Protein AF-A0A956HB60-F1 (afdb_monomer)

Foldseek 3Di:
DDDDDDDDDDDDDDDDDDDDDDDDDDDDDDDDDDDDDDDDDPPPQQDQPADAQDKDWDQDPVRFIAIWGQHNSNNDTDPGPPGDDQDEPPPQPLCLVRAYAADRCCPSHNPDDDVVVPVPDPPPDDPPDPPDDDVVLDDDDDDDDDDPDPVVVVVVLVVVLVCLVVVPQVNLLLLLLLDPDDDPQDDPCSVVSVVVCVVVVVVSVVVQVSSVVSPCPHSVVNCVVHPHDRDPPPPDPPPPPPPPDDPPPDDDDFDWDFDFKDFDADPDFDVAFKKKWKWKWKDAPVGIFIDIADIAPRDTHGDMDGDDPLRGTGAQNPDGGHDRPDDMDMDMDMDIDSDDPSVVVVVVVVVVVVVVD

Structure (mmCIF, N/CA/C/O backbone):
data_AF-A0A956HB60-F1
#
_entry.id   AF-A0A956HB60-F1
#
loop_
_atom_site.group_PDB
_atom_site.id
_atom_site.type_symbol
_atom_site.label_atom_id
_atom_site.label_alt_id
_atom_site.label_comp_id
_atom_site.label_asym_id
_atom_site.label_entity_id
_atom_site.label_seq_id
_atom_site.pdbx_PDB_ins_code
_atom_site.Cartn_x
_atom_site.Cartn_y
_atom_site.Cartn_z
_atom_site.occupancy
_atom_site.B_iso_or_equiv
_atom_site.auth_seq_id
_atom_site.auth_comp_id
_atom_site.auth_asym_id
_atom_site.auth_atom_id
_atom_site.pdbx_PDB_model_num
ATOM 1 N N . MET A 1 1 ? -26.684 43.170 6.728 1.00 32.66 1 MET A N 1
ATOM 2 C CA . MET A 1 1 ? -26.499 43.897 5.449 1.00 32.66 1 MET A CA 1
ATOM 3 C C . MET A 1 1 ? -25.181 43.399 4.874 1.00 32.66 1 MET A C 1
ATOM 5 O O . MET A 1 1 ? -24.188 43.514 5.568 1.00 32.66 1 MET A O 1
ATOM 9 N N . ARG A 1 2 ? -25.187 42.530 3.854 1.00 30.28 2 ARG A N 1
ATOM 10 C CA . ARG A 1 2 ? -25.114 42.894 2.421 1.00 30.28 2 ARG A CA 1
ATOM 11 C C . ARG A 1 2 ? -24.006 43.913 2.122 1.00 30.28 2 ARG A C 1
ATOM 13 O O . ARG A 1 2 ? -24.234 45.083 2.392 1.00 30.28 2 ARG A O 1
ATOM 20 N N . THR A 1 3 ? -22.934 43.452 1.472 1.00 29.73 3 THR A N 1
ATOM 21 C CA . THR A 1 3 ? -22.602 43.810 0.077 1.00 29.73 3 THR A CA 1
ATOM 22 C C . THR A 1 3 ? -21.919 42.603 -0.577 1.00 29.73 3 THR A C 1
ATOM 24 O O . THR A 1 3 ? -21.087 41.958 0.049 1.00 29.73 3 THR A O 1
ATOM 27 N N . ILE A 1 4 ? -22.301 42.278 -1.813 1.00 27.66 4 ILE A N 1
ATOM 28 C CA . ILE A 1 4 ? -21.633 41.305 -2.693 1.00 27.66 4 ILE A CA 1
ATOM 29 C C . ILE A 1 4 ? -21.317 42.072 -3.973 1.00 27.66 4 ILE A C 1
ATOM 31 O O . ILE A 1 4 ? -22.222 42.710 -4.514 1.00 27.66 4 ILE A O 1
ATOM 35 N N . HIS A 1 5 ? -20.088 41.981 -4.476 1.00 28.77 5 HIS A N 1
ATOM 36 C CA . HIS A 1 5 ? -19.766 42.410 -5.835 1.00 28.77 5 HIS A CA 1
ATOM 37 C C . HIS A 1 5 ? -19.481 41.189 -6.705 1.00 28.77 5 HIS A C 1
ATOM 39 O O . HIS A 1 5 ? -18.542 40.441 -6.458 1.00 28.77 5 HIS A O 1
ATOM 45 N N . ARG A 1 6 ? -20.317 41.003 -7.731 1.00 31.41 6 ARG A N 1
ATOM 46 C CA . ARG A 1 6 ? -19.964 40.220 -8.918 1.00 31.41 6 ARG A CA 1
ATOM 47 C C . ARG A 1 6 ? -19.110 41.094 -9.831 1.00 31.41 6 ARG A C 1
ATOM 49 O O . ARG A 1 6 ? -19.394 42.286 -9.948 1.00 31.41 6 ARG A O 1
ATOM 56 N N . PHE A 1 7 ? -18.198 40.475 -10.566 1.00 27.56 7 PHE A N 1
ATOM 57 C CA . PHE A 1 7 ? -17.818 40.948 -11.892 1.00 27.56 7 PHE A CA 1
ATOM 58 C C . PHE A 1 7 ? -18.082 39.835 -12.906 1.00 27.56 7 PHE A C 1
ATOM 60 O O . PHE A 1 7 ? -17.977 38.653 -12.588 1.00 27.56 7 PHE A O 1
ATOM 67 N N . SER A 1 8 ? -18.494 40.226 -14.106 1.00 29.64 8 SER A N 1
ATOM 68 C CA . SER A 1 8 ? -18.733 39.334 -15.238 1.00 29.64 8 SER A CA 1
ATOM 69 C C . SER A 1 8 ? -17.983 39.904 -16.433 1.00 29.64 8 SER A C 1
ATOM 71 O O . SER A 1 8 ? -18.110 41.098 -16.703 1.00 29.64 8 SER A O 1
ATOM 73 N N . GLY A 1 9 ? -17.222 39.066 -17.133 1.00 26.92 9 GLY A N 1
ATOM 74 C CA . GLY A 1 9 ? -16.552 39.414 -18.383 1.00 26.92 9 GLY A CA 1
ATOM 75 C C . GLY A 1 9 ? -17.046 38.506 -19.504 1.00 26.92 9 GLY A C 1
ATOM 76 O O . GLY A 1 9 ? -16.820 37.305 -19.454 1.00 26.92 9 GLY A O 1
ATOM 77 N N . LEU A 1 10 ? -17.736 39.080 -20.492 1.00 31.95 10 LEU A N 1
ATOM 78 C CA . LEU A 1 10 ? -18.013 38.445 -21.784 1.00 31.95 10 LEU A CA 1
ATOM 79 C C . LEU A 1 10 ? -17.004 38.975 -22.808 1.00 31.95 10 LEU A C 1
ATOM 81 O O . LEU A 1 10 ? -17.035 40.174 -23.057 1.00 31.95 10 LEU A O 1
ATOM 85 N N . TYR A 1 11 ? -16.222 38.099 -23.438 1.00 26.80 11 TYR A N 1
ATOM 86 C CA . TYR A 1 11 ? -15.605 38.209 -24.777 1.00 26.80 11 TYR A CA 1
ATOM 87 C C . TYR A 1 11 ? -15.103 36.788 -25.135 1.00 26.80 11 TYR A C 1
ATOM 89 O O . TYR A 1 11 ? -14.799 36.029 -24.226 1.00 26.80 11 TYR A O 1
ATOM 97 N N . SER A 1 12 ? -14.957 36.344 -26.386 1.00 28.16 12 SER A N 1
ATOM 98 C CA . SER A 1 12 ? -15.638 36.695 -27.640 1.00 28.16 12 SER A CA 1
ATOM 99 C C . SER A 1 12 ? -15.356 35.596 -28.669 1.00 28.16 12 SER A C 1
ATOM 101 O O . SER A 1 12 ? -14.301 34.975 -28.650 1.00 28.16 12 SER A O 1
ATOM 103 N N . LEU A 1 13 ? -16.288 35.391 -29.596 1.00 30.64 13 LEU A N 1
ATOM 104 C CA . LEU A 1 13 ? -16.194 34.417 -30.681 1.00 30.64 13 LEU A CA 1
ATOM 105 C C . LEU A 1 13 ? -15.062 34.760 -31.674 1.00 30.64 13 LEU A C 1
ATOM 107 O O . LEU A 1 13 ? -15.095 35.848 -32.251 1.00 30.64 13 LEU A O 1
ATOM 111 N N . ILE A 1 14 ? -14.163 33.812 -31.971 1.00 26.89 14 ILE A N 1
ATOM 112 C CA . ILE A 1 14 ? -13.503 33.700 -33.285 1.00 26.89 14 ILE A CA 1
ATOM 113 C C . ILE A 1 14 ? -13.535 32.236 -33.737 1.00 26.89 14 ILE A C 1
ATOM 115 O O . ILE A 1 14 ? -13.081 31.332 -33.047 1.00 26.89 14 ILE A O 1
ATOM 119 N N . LEU A 1 15 ? -14.077 32.039 -34.933 1.00 34.28 15 LEU A N 1
ATOM 120 C CA . LEU A 1 15 ? -14.035 30.821 -35.734 1.00 34.28 15 LEU A CA 1
ATOM 121 C C . LEU A 1 15 ? -13.106 31.134 -36.913 1.00 34.28 15 LEU A C 1
ATOM 123 O O . LEU A 1 15 ? -13.333 32.170 -37.537 1.00 34.28 15 LEU A O 1
ATOM 127 N N . LEU A 1 16 ? -12.136 30.271 -37.246 1.00 26.83 16 LEU A N 1
ATOM 128 C CA . LEU A 1 16 ? -11.827 29.877 -38.634 1.00 26.83 16 LEU A CA 1
ATOM 129 C C . LEU A 1 16 ? -10.658 28.881 -38.753 1.00 26.83 16 LEU A C 1
ATOM 131 O O . LEU A 1 16 ? -9.590 29.030 -38.175 1.00 26.83 16 LEU A O 1
ATOM 135 N N . THR A 1 17 ? -10.921 27.893 -39.598 1.00 33.91 17 THR A N 1
ATOM 136 C CA . THR A 1 17 ? -10.054 26.898 -40.242 1.00 33.91 17 THR A CA 1
ATOM 137 C C . THR A 1 17 ? -8.708 27.399 -40.790 1.00 33.91 17 THR A C 1
ATOM 139 O O . THR A 1 17 ? -8.698 28.440 -41.442 1.00 33.91 17 THR A O 1
ATOM 142 N N . SER A 1 18 ? -7.683 26.531 -40.797 1.00 29.92 18 SER A N 1
ATOM 143 C CA . SER A 1 18 ? -7.203 25.870 -42.041 1.00 29.92 18 SER A CA 1
ATOM 144 C C . SER A 1 18 ? -6.011 24.927 -41.811 1.00 29.92 18 SER A C 1
ATOM 146 O O . SER A 1 18 ? -5.046 25.322 -41.166 1.00 29.92 18 SER A O 1
ATOM 148 N N . LEU A 1 19 ? -6.019 23.737 -42.432 1.00 39.25 19 LEU A N 1
ATOM 149 C CA . LEU A 1 19 ? -4.779 22.982 -42.671 1.00 39.25 19 LEU A CA 1
ATOM 150 C C . LEU A 1 19 ? -3.884 23.753 -43.652 1.00 39.25 19 LEU A C 1
ATOM 152 O O . LEU A 1 19 ? -4.381 24.358 -44.604 1.00 39.25 19 LEU A O 1
ATOM 156 N N . SER A 1 20 ? -2.568 23.628 -43.498 1.00 30.39 20 SER A N 1
ATOM 157 C CA . SER A 1 20 ? -1.602 23.827 -44.583 1.00 30.39 20 SER A CA 1
ATOM 158 C C . SER A 1 20 ? -0.366 22.966 -44.340 1.00 30.39 20 SER A C 1
ATOM 160 O O . SER A 1 20 ? 0.387 23.202 -43.402 1.00 30.39 20 SER A O 1
ATOM 162 N N . LEU A 1 21 ? -0.176 21.961 -45.198 1.00 39.97 21 LEU A N 1
ATOM 163 C CA . LEU A 1 21 ? 1.093 21.253 -45.343 1.00 39.97 21 LEU A CA 1
ATOM 164 C C . LEU A 1 21 ? 2.124 22.219 -45.941 1.00 39.97 21 LEU A C 1
ATOM 166 O O . LEU A 1 21 ? 1.848 22.836 -46.971 1.00 39.97 21 LEU A O 1
ATOM 170 N N . ALA A 1 22 ? 3.312 22.290 -45.349 1.00 28.91 22 ALA A N 1
ATOM 171 C CA . ALA A 1 22 ? 4.472 22.934 -45.949 1.00 28.91 22 ALA A CA 1
ATOM 172 C C . ALA A 1 22 ? 5.713 22.070 -45.698 1.00 28.91 22 ALA A C 1
ATOM 174 O O . ALA A 1 22 ? 6.168 21.945 -44.566 1.00 28.91 22 ALA A O 1
ATOM 175 N N . CYS A 1 23 ? 6.252 21.478 -46.762 1.00 41.97 23 CYS A N 1
ATOM 176 C CA . CYS A 1 23 ? 7.644 21.037 -46.782 1.00 41.97 23 CYS A CA 1
ATOM 177 C C . CYS A 1 23 ? 8.518 22.289 -46.966 1.00 41.97 23 CYS A C 1
ATOM 179 O O . CYS A 1 23 ? 8.170 23.145 -47.784 1.00 41.97 23 CYS A O 1
ATOM 181 N N . GLY A 1 24 ? 9.615 22.409 -46.219 1.00 30.20 24 GLY A N 1
ATOM 182 C CA . GLY A 1 24 ? 10.500 23.574 -46.259 1.00 30.20 24 GLY A CA 1
ATOM 183 C C . GLY A 1 24 ? 11.923 23.190 -45.873 1.00 30.20 24 GLY A C 1
ATOM 184 O O . GLY A 1 24 ? 12.159 22.813 -44.733 1.00 30.20 24 GLY A O 1
ATOM 185 N N . ASP A 1 25 ? 12.810 23.263 -46.860 1.00 35.78 25 ASP A N 1
ATOM 186 C CA . ASP A 1 25 ? 14.161 22.700 -46.904 1.00 35.78 25 ASP A CA 1
ATOM 187 C C . ASP A 1 25 ? 15.158 23.179 -45.830 1.00 35.78 25 ASP A C 1
ATOM 189 O O . ASP A 1 25 ? 15.049 24.265 -45.256 1.00 35.78 25 ASP A O 1
ATOM 193 N N . ASP A 1 26 ? 16.203 22.363 -45.673 1.00 45.09 26 ASP A N 1
ATOM 194 C CA . ASP A 1 26 ? 17.413 22.584 -44.882 1.00 45.09 26 ASP A CA 1
ATOM 195 C C . ASP A 1 26 ? 18.071 23.965 -45.075 1.00 45.09 26 ASP A C 1
ATOM 197 O O . ASP A 1 26 ? 18.422 24.369 -46.188 1.00 45.09 26 ASP A O 1
ATOM 201 N N . ALA A 1 27 ? 18.377 24.641 -43.963 1.00 37.75 27 ALA A N 1
ATOM 202 C CA . ALA A 1 27 ? 19.310 25.770 -43.937 1.00 37.75 27 ALA A CA 1
ATOM 203 C C . ALA A 1 27 ? 20.007 25.906 -42.570 1.00 37.75 27 ALA A C 1
ATOM 205 O O . ALA A 1 27 ? 19.587 26.678 -41.707 1.00 37.75 27 ALA A O 1
ATOM 206 N N . ALA A 1 28 ? 21.110 25.180 -42.382 1.00 46.16 28 ALA A N 1
ATOM 207 C CA . ALA A 1 28 ? 21.985 25.346 -41.223 1.00 46.16 28 ALA A CA 1
ATOM 208 C C . ALA A 1 28 ? 22.898 26.586 -41.349 1.00 46.16 28 ALA A C 1
ATOM 210 O O . ALA A 1 28 ? 23.444 26.860 -42.421 1.00 46.16 28 ALA A O 1
ATOM 211 N N . PRO A 1 29 ? 23.176 27.265 -40.228 1.00 51.78 29 PRO A N 1
ATOM 212 C CA . PRO A 1 29 ? 24.502 27.765 -39.887 1.00 51.78 29 PRO A CA 1
ATOM 213 C C . PRO A 1 29 ? 25.050 26.904 -38.728 1.00 51.78 29 PRO A C 1
ATOM 215 O O . PRO A 1 29 ? 24.379 26.705 -37.726 1.00 51.78 29 PRO A O 1
ATOM 218 N N . GLY A 1 30 ? 26.242 26.319 -38.799 1.00 48.53 30 GLY A N 1
ATOM 219 C CA . GLY A 1 30 ? 27.463 26.947 -39.295 1.00 48.53 30 GLY A CA 1
ATOM 220 C C . GLY A 1 30 ? 28.261 27.453 -38.094 1.00 48.53 30 GLY A C 1
ATOM 221 O O . GLY A 1 30 ? 28.260 28.650 -37.818 1.00 48.53 30 GLY A O 1
ATOM 222 N N . GLY A 1 31 ? 28.885 26.526 -37.363 1.00 41.38 31 GLY A N 1
ATOM 223 C CA . GLY A 1 31 ? 29.748 26.796 -36.215 1.00 41.38 31 GLY A CA 1
ATOM 224 C C . GLY A 1 31 ? 31.018 25.958 -36.324 1.00 41.38 31 GLY A C 1
ATOM 225 O O . GLY A 1 31 ? 30.942 24.732 -36.327 1.00 41.38 31 GLY A O 1
ATOM 226 N N . ASP A 1 32 ? 32.160 26.626 -36.475 1.00 51.47 32 ASP A N 1
ATOM 227 C CA . ASP A 1 32 ? 33.470 25.989 -36.609 1.00 51.47 32 ASP A CA 1
ATOM 228 C C . ASP A 1 32 ? 33.902 25.316 -35.297 1.00 51.47 32 ASP A C 1
ATOM 230 O O . ASP A 1 32 ? 34.107 26.006 -34.298 1.00 51.47 32 ASP A O 1
ATOM 234 N N . GLU A 1 33 ? 34.174 24.009 -35.325 1.00 45.78 33 GLU A N 1
ATOM 235 C CA . GLU A 1 33 ? 35.087 23.377 -34.367 1.00 45.78 33 GLU A CA 1
ATOM 236 C C . GLU A 1 33 ? 36.201 22.602 -35.079 1.00 45.78 33 GLU A C 1
ATOM 238 O O . GLU A 1 33 ? 36.095 22.184 -36.233 1.00 45.78 33 GLU A O 1
ATOM 243 N N . VAL A 1 34 ? 37.349 22.537 -34.405 1.00 47.88 34 VAL A N 1
ATOM 244 C CA . VAL A 1 34 ? 38.658 22.413 -35.051 1.00 47.88 34 VAL A CA 1
ATOM 245 C C . VAL A 1 34 ? 39.060 20.950 -35.210 1.00 47.88 34 VAL A C 1
ATOM 247 O O . VAL A 1 34 ? 39.221 20.230 -34.228 1.00 47.88 34 VAL A O 1
ATOM 250 N N . ALA A 1 35 ? 39.296 20.527 -36.452 1.00 48.38 35 ALA A N 1
ATOM 251 C CA . ALA A 1 35 ? 39.769 19.182 -36.755 1.00 48.38 35 ALA A CA 1
ATOM 252 C C . ALA A 1 35 ? 41.190 18.919 -36.206 1.00 48.38 35 ALA A C 1
ATOM 254 O O . ALA A 1 35 ? 42.098 19.718 -36.458 1.00 48.38 35 ALA A O 1
ATOM 255 N N . PRO A 1 36 ? 41.436 17.772 -35.546 1.00 55.78 36 PRO A N 1
ATOM 256 C CA . PRO A 1 36 ? 42.766 17.190 -35.473 1.00 55.78 36 PRO A CA 1
ATOM 257 C C . PRO A 1 36 ? 43.079 16.460 -36.789 1.00 55.78 36 PRO A C 1
ATOM 259 O O . PRO A 1 36 ? 42.322 15.596 -37.233 1.00 55.78 36 PRO A O 1
ATOM 262 N N . GLU A 1 37 ? 44.210 16.794 -37.412 1.00 59.75 37 GLU A N 1
ATOM 263 C CA . GLU A 1 37 ? 44.693 16.111 -38.616 1.00 59.75 37 GLU A CA 1
ATOM 264 C C . GLU A 1 37 ? 44.928 14.618 -38.330 1.00 59.75 37 GLU A C 1
ATOM 266 O O . GLU A 1 37 ? 45.831 14.254 -37.573 1.00 59.75 37 GLU A O 1
ATOM 271 N N . THR A 1 38 ? 44.145 13.743 -38.962 1.00 46.81 38 THR A N 1
ATOM 272 C CA . THR A 1 38 ? 44.449 12.311 -39.040 1.00 46.81 38 THR A CA 1
ATOM 273 C C . THR A 1 38 ? 45.112 12.016 -40.378 1.00 46.81 38 THR A C 1
ATOM 275 O O . THR A 1 38 ? 44.587 12.307 -41.451 1.00 46.81 38 THR A O 1
ATOM 278 N N . ILE A 1 39 ? 46.334 11.495 -40.291 1.00 53.19 39 ILE A N 1
ATOM 279 C CA . ILE A 1 39 ? 47.176 11.144 -41.432 1.00 53.19 39 ILE A CA 1
ATOM 280 C C . ILE A 1 39 ? 46.563 9.926 -42.123 1.00 53.19 39 ILE A C 1
ATOM 282 O O . ILE A 1 39 ? 46.306 8.919 -41.468 1.00 53.19 39 ILE A O 1
ATOM 286 N N . GLY A 1 40 ? 46.351 10.023 -43.437 1.00 58.53 40 GLY A N 1
ATOM 287 C CA . GLY A 1 40 ? 45.831 8.918 -44.235 1.00 58.53 40 GLY A CA 1
ATOM 288 C C . GLY A 1 40 ? 46.792 7.730 -44.265 1.00 58.53 40 GLY A C 1
ATOM 289 O O . GLY A 1 40 ? 47.956 7.872 -44.645 1.00 58.53 40 GLY A O 1
ATOM 290 N N . ASP A 1 41 ? 46.271 6.563 -43.903 1.00 52.75 41 ASP A N 1
ATOM 291 C CA . ASP A 1 41 ? 46.804 5.260 -44.286 1.00 52.75 41 ASP A CA 1
ATOM 292 C C . ASP A 1 41 ? 45.724 4.601 -45.150 1.00 52.75 41 ASP A C 1
ATOM 294 O O . ASP A 1 41 ? 44.767 4.027 -44.632 1.00 52.75 41 ASP A O 1
ATOM 298 N N . ASP A 1 42 ? 45.849 4.746 -46.475 1.00 58.09 42 ASP A N 1
ATOM 299 C CA . ASP A 1 42 ? 44.950 4.158 -47.483 1.00 58.09 42 ASP A CA 1
ATOM 300 C C . ASP A 1 42 ? 45.149 2.630 -47.604 1.00 58.09 42 ASP A C 1
ATOM 302 O O . ASP A 1 42 ? 45.182 2.049 -48.693 1.00 58.09 42 ASP A O 1
ATOM 306 N N . SER A 1 43 ? 45.302 1.955 -46.468 1.00 57.91 43 SER A N 1
ATOM 307 C CA . SER A 1 43 ? 45.105 0.521 -46.364 1.00 57.91 43 SER A CA 1
ATOM 308 C C . SER A 1 43 ? 43.602 0.257 -46.352 1.00 57.91 43 SER A C 1
ATOM 310 O O . SER A 1 43 ? 42.980 0.226 -45.291 1.00 57.91 43 SER A O 1
ATOM 312 N N . GLU A 1 44 ? 43.028 0.010 -47.536 1.00 65.44 44 GLU A N 1
ATOM 313 C CA . GLU A 1 44 ? 41.725 -0.654 -47.718 1.00 65.44 44 GLU A CA 1
ATOM 314 C C . GLU A 1 44 ? 41.796 -2.112 -47.210 1.00 65.44 44 GLU A C 1
ATOM 316 O O . GLU A 1 44 ? 41.625 -3.083 -47.950 1.00 65.44 44 GLU A O 1
ATOM 321 N N . GLY A 1 45 ? 42.106 -2.278 -45.923 1.00 70.56 45 GLY A N 1
ATOM 322 C CA . GLY A 1 45 ? 41.900 -3.526 -45.213 1.00 70.56 45 GLY A CA 1
ATOM 323 C C . GLY A 1 45 ? 40.406 -3.853 -45.206 1.00 70.56 45 GLY A C 1
ATOM 324 O O . GLY A 1 45 ? 39.580 -2.934 -45.203 1.00 70.56 45 GLY A O 1
ATOM 325 N N . PRO A 1 46 ? 40.030 -5.142 -45.221 1.00 75.69 46 PRO A N 1
ATOM 326 C CA . PRO A 1 46 ? 38.631 -5.516 -45.089 1.00 75.69 46 PRO A CA 1
ATOM 327 C C . PRO A 1 46 ? 38.067 -4.901 -43.804 1.00 75.69 46 PRO A C 1
ATOM 329 O O . PRO A 1 46 ? 38.695 -4.973 -42.747 1.00 75.69 46 PRO A O 1
ATOM 332 N N . VAL A 1 47 ? 36.902 -4.260 -43.912 1.00 86.00 47 VAL A N 1
ATOM 333 C CA . VAL A 1 47 ? 36.242 -3.628 -42.767 1.00 86.00 47 VAL A CA 1
ATOM 334 C C . VAL A 1 47 ? 35.898 -4.719 -41.757 1.00 86.00 47 VAL A C 1
ATOM 336 O O . VAL A 1 47 ? 35.073 -5.587 -42.037 1.00 86.00 47 VAL A O 1
ATOM 339 N N . MET A 1 48 ? 36.548 -4.669 -40.596 1.00 90.44 48 MET A N 1
ATOM 340 C CA . MET A 1 48 ? 36.268 -5.559 -39.474 1.00 90.44 48 MET A CA 1
ATOM 341 C C . MET A 1 48 ? 34.897 -5.189 -38.902 1.00 90.44 48 MET A C 1
ATOM 343 O O . MET A 1 48 ? 34.707 -4.072 -38.421 1.00 90.44 48 MET A O 1
ATOM 347 N N . ILE A 1 49 ? 33.942 -6.112 -38.985 1.00 94.44 49 ILE A N 1
ATOM 348 C CA . ILE A 1 49 ? 32.591 -5.963 -38.424 1.00 94.44 49 ILE A CA 1
ATOM 349 C C . ILE A 1 49 ? 32.560 -6.456 -36.968 1.00 94.44 49 ILE A C 1
ATOM 351 O O . ILE A 1 49 ? 31.741 -5.992 -36.176 1.00 94.44 49 ILE A O 1
ATOM 355 N N . CYS A 1 50 ? 33.456 -7.375 -36.605 1.00 96.00 50 CYS A N 1
ATOM 356 C CA . CYS A 1 50 ? 33.577 -7.929 -35.262 1.00 96.00 50 CYS A CA 1
ATOM 357 C C . CYS A 1 50 ? 35.009 -8.411 -34.971 1.00 96.00 50 CYS A C 1
ATOM 359 O O . CYS A 1 50 ? 35.798 -8.644 -35.890 1.00 96.00 50 CYS A O 1
ATOM 361 N N . ASP A 1 51 ? 35.348 -8.567 -33.688 1.00 96.06 51 ASP A N 1
ATOM 362 C CA . ASP A 1 51 ? 36.633 -9.135 -33.270 1.00 96.06 51 ASP A CA 1
ATOM 363 C C . ASP A 1 51 ? 36.632 -10.663 -33.481 1.00 96.06 51 ASP A C 1
ATOM 365 O O . ASP A 1 51 ? 35.728 -11.329 -32.967 1.00 96.06 51 ASP A O 1
ATOM 369 N N . PRO A 1 52 ? 37.611 -11.260 -34.190 1.00 96.31 52 PRO A N 1
ATOM 370 C CA . PRO A 1 52 ? 37.641 -12.697 -34.463 1.00 96.31 52 PRO A CA 1
ATOM 371 C C . PRO A 1 52 ? 37.503 -13.562 -33.204 1.00 96.31 52 PRO A C 1
ATOM 373 O O . PRO A 1 52 ? 38.253 -13.399 -32.239 1.00 96.31 52 PRO A O 1
ATOM 376 N N . GLY A 1 53 ? 36.544 -14.492 -33.212 1.00 95.25 53 GLY A N 1
ATOM 377 C CA . GLY A 1 53 ? 36.244 -15.347 -32.060 1.00 95.25 53 GLY A CA 1
ATOM 378 C C . GLY A 1 53 ? 35.432 -14.692 -30.931 1.00 95.25 53 GLY A C 1
ATOM 379 O O . GLY A 1 53 ? 35.188 -15.354 -29.925 1.00 95.25 53 GLY A O 1
ATOM 380 N N . SER A 1 54 ? 34.999 -13.432 -31.068 1.00 96.88 54 SER A N 1
ATOM 381 C CA . SER A 1 54 ? 33.968 -12.853 -30.188 1.00 96.88 54 SER A CA 1
ATOM 382 C C . SER A 1 54 ? 32.618 -13.549 -30.388 1.00 96.88 54 SER A C 1
ATOM 384 O O . SER A 1 54 ? 32.372 -14.156 -31.430 1.00 96.88 54 SER A O 1
ATOM 386 N N . GLU A 1 55 ? 31.740 -13.467 -29.391 1.00 97.25 55 GLU A N 1
ATOM 387 C CA . GLU A 1 55 ? 30.408 -14.080 -29.386 1.00 97.25 55 GLU A CA 1
ATOM 388 C C . GLU A 1 55 ? 29.343 -13.009 -29.128 1.00 97.25 55 GLU A C 1
ATOM 390 O O . GLU A 1 55 ? 29.561 -12.099 -28.326 1.00 97.25 55 GLU A O 1
ATOM 395 N N . GLN A 1 56 ? 28.188 -13.119 -29.787 1.00 95.06 56 GLN A N 1
ATOM 396 C CA . GLN A 1 56 ? 27.017 -12.285 -29.502 1.00 95.06 56 GLN A CA 1
ATOM 397 C C . GLN A 1 56 ? 25.711 -13.074 -29.630 1.00 95.06 56 GLN A C 1
ATOM 399 O O . GLN A 1 56 ? 25.651 -14.081 -30.339 1.00 95.06 56 GLN A O 1
ATOM 404 N N . ALA A 1 57 ? 24.652 -12.573 -28.993 1.00 94.25 57 ALA A N 1
ATOM 405 C CA . ALA A 1 57 ? 23.306 -13.109 -29.150 1.00 94.25 57 ALA A CA 1
ATOM 406 C C . ALA A 1 57 ? 22.783 -12.933 -30.590 1.00 94.25 57 ALA A C 1
ATOM 408 O O . ALA A 1 57 ? 23.117 -11.970 -31.287 1.00 94.25 57 ALA A O 1
ATOM 409 N N . CYS A 1 58 ? 21.937 -13.858 -31.033 1.00 94.25 58 CYS A N 1
ATOM 410 C CA . CYS A 1 58 ? 21.274 -13.824 -32.333 1.00 94.25 58 CYS A CA 1
ATOM 411 C C . CYS A 1 58 ? 19.877 -14.442 -32.272 1.00 94.25 58 CYS A C 1
ATOM 413 O O . CYS A 1 58 ? 19.591 -15.290 -31.430 1.00 94.25 58 CYS A O 1
ATOM 415 N N . THR A 1 59 ? 19.001 -14.016 -33.182 1.00 92.50 59 THR A N 1
ATOM 416 C CA . THR A 1 59 ? 17.683 -14.630 -33.379 1.00 92.50 59 THR A CA 1
ATOM 417 C C . THR A 1 59 ? 17.802 -15.765 -34.389 1.00 92.50 59 THR A C 1
ATOM 419 O O . THR A 1 59 ? 18.344 -15.581 -35.479 1.00 92.50 59 THR A O 1
ATOM 422 N N . CYS A 1 60 ? 17.285 -16.933 -34.036 1.00 90.31 60 CYS A N 1
ATOM 423 C CA . CYS A 1 60 ? 17.271 -18.112 -34.891 1.00 90.31 60 CYS A CA 1
ATOM 424 C C . CYS A 1 60 ? 16.077 -18.095 -35.858 1.00 90.31 60 CYS A C 1
ATOM 426 O O . CYS A 1 60 ? 15.030 -17.529 -35.550 1.00 90.31 60 CYS A O 1
ATOM 428 N N . ASP A 1 61 ? 16.180 -18.809 -36.987 1.00 85.75 61 ASP A N 1
ATOM 429 C CA . ASP A 1 61 ? 15.108 -18.918 -38.002 1.00 85.75 61 ASP A CA 1
ATOM 430 C C . ASP A 1 61 ? 13.762 -19.441 -37.444 1.00 85.75 61 ASP A C 1
ATOM 432 O O . ASP A 1 61 ? 12.715 -19.261 -38.063 1.00 85.75 61 ASP A O 1
ATOM 436 N N . ALA A 1 62 ? 13.789 -20.096 -36.278 1.00 77.06 62 ALA A N 1
ATOM 437 C CA . ALA A 1 62 ? 12.625 -20.616 -35.560 1.00 77.06 62 ALA A CA 1
ATOM 438 C C . ALA A 1 62 ? 12.119 -19.699 -34.419 1.00 77.06 62 ALA A C 1
ATOM 440 O O . ALA A 1 62 ? 11.291 -20.130 -33.625 1.00 77.06 62 ALA A O 1
ATOM 441 N N . GLY A 1 63 ? 12.618 -18.463 -34.306 1.00 76.62 63 GLY A N 1
ATOM 442 C CA . GLY A 1 63 ? 12.192 -17.476 -33.300 1.00 76.62 63 GLY A CA 1
ATOM 443 C C . GLY A 1 63 ? 12.909 -17.544 -31.945 1.00 76.62 63 GLY A C 1
ATOM 444 O O . GLY A 1 63 ? 12.771 -16.619 -31.154 1.00 76.62 63 GLY A O 1
ATOM 445 N N . GLY A 1 64 ? 13.702 -18.590 -31.693 1.00 81.69 64 GLY A N 1
ATOM 446 C CA . GLY A 1 64 ? 14.536 -18.708 -30.490 1.00 81.69 64 GLY A CA 1
ATOM 447 C C . GLY A 1 64 ? 15.735 -17.753 -30.455 1.00 81.69 64 GLY A C 1
ATOM 448 O O . GLY A 1 64 ? 16.087 -17.129 -31.461 1.00 81.69 64 GLY A O 1
ATOM 449 N N . THR A 1 65 ? 16.400 -17.692 -29.305 1.00 88.69 65 THR A N 1
ATOM 450 C CA . THR A 1 65 ? 17.667 -16.982 -29.098 1.00 88.69 65 THR A CA 1
ATOM 451 C C . THR A 1 65 ? 18.839 -17.965 -29.151 1.00 88.69 65 THR A C 1
ATOM 453 O O . THR A 1 65 ? 18.755 -19.097 -28.688 1.00 88.69 65 THR A O 1
ATOM 456 N N . GLY A 1 66 ? 19.950 -17.562 -29.754 1.00 93.31 66 GLY A N 1
ATOM 457 C CA . GLY A 1 66 ? 21.173 -18.361 -29.837 1.00 93.31 66 GLY A CA 1
ATOM 458 C C . GLY A 1 66 ? 22.414 -17.483 -29.764 1.00 93.31 66 GLY A C 1
ATOM 459 O O . GLY A 1 66 ? 22.317 -16.276 -29.528 1.00 93.31 66 GLY A O 1
ATOM 460 N N . THR A 1 67 ? 23.577 -18.080 -30.014 1.00 96.31 67 THR A N 1
ATOM 461 C CA . THR A 1 67 ? 24.872 -17.388 -29.998 1.00 96.31 67 THR A CA 1
ATOM 462 C C . THR A 1 67 ? 25.587 -17.577 -31.329 1.00 96.31 67 THR A C 1
ATOM 464 O O . THR A 1 67 ? 25.709 -18.692 -31.832 1.00 96.31 67 THR A O 1
ATOM 467 N N . GLN A 1 68 ? 26.096 -16.492 -31.908 1.00 96.06 68 GLN A N 1
ATOM 468 C CA . GLN A 1 68 ? 26.922 -16.524 -33.115 1.00 96.06 68 GLN A CA 1
ATOM 469 C C . GLN A 1 68 ? 28.332 -16.027 -32.814 1.00 96.06 68 GLN A C 1
ATOM 471 O O . GLN A 1 68 ? 28.518 -15.011 -32.144 1.00 96.06 68 GLN A O 1
ATOM 476 N N . THR A 1 69 ? 29.325 -16.742 -33.338 1.00 97.44 69 THR A N 1
ATOM 477 C CA . THR A 1 69 ? 30.745 -16.401 -33.205 1.00 97.44 69 THR A CA 1
ATOM 478 C C . THR A 1 69 ? 31.211 -15.600 -34.419 1.00 97.44 69 THR A C 1
ATOM 480 O O . THR A 1 69 ? 30.853 -15.916 -35.556 1.00 97.44 69 THR A O 1
ATOM 483 N N . CYS A 1 70 ? 32.022 -14.569 -34.202 1.00 97.19 70 CYS A N 1
ATOM 484 C CA . CYS A 1 70 ? 32.660 -13.808 -35.268 1.00 97.19 70 CYS A CA 1
ATOM 485 C C . CYS A 1 70 ? 33.672 -14.677 -36.032 1.00 97.19 70 CYS A C 1
ATOM 487 O O . CYS A 1 70 ? 34.455 -15.403 -35.412 1.00 97.19 70 CYS A O 1
ATOM 489 N N . LEU A 1 71 ? 33.677 -14.593 -37.366 1.00 96.19 71 LEU A N 1
ATOM 490 C CA . LEU A 1 71 ? 34.601 -15.356 -38.211 1.00 96.19 71 LEU A CA 1
ATOM 491 C C . LEU A 1 71 ? 36.070 -14.970 -37.959 1.00 96.19 71 LEU A C 1
ATOM 493 O O . LEU A 1 71 ? 36.373 -13.842 -37.574 1.00 96.19 71 LEU A O 1
ATOM 497 N N . ASP A 1 72 ? 36.993 -15.893 -38.252 1.00 96.31 72 ASP A N 1
ATOM 498 C CA . ASP A 1 72 ? 38.446 -15.705 -38.065 1.00 96.31 72 ASP A CA 1
ATOM 499 C C . ASP A 1 72 ? 39.023 -14.481 -38.811 1.00 96.31 72 ASP A C 1
ATOM 501 O O . ASP A 1 72 ? 40.085 -13.975 -38.446 1.00 96.31 72 ASP A O 1
ATOM 505 N N . ASP A 1 73 ? 38.347 -14.014 -39.866 1.00 94.31 73 ASP A N 1
ATOM 506 C CA . ASP A 1 73 ? 38.725 -12.834 -40.651 1.00 94.31 73 ASP A CA 1
ATOM 507 C C . ASP A 1 73 ? 38.042 -11.528 -40.201 1.00 94.31 73 ASP A C 1
ATOM 509 O O . ASP A 1 73 ? 38.332 -10.474 -40.763 1.00 94.31 73 ASP A O 1
ATOM 513 N N . GLY A 1 74 ? 37.150 -11.585 -39.204 1.00 94.81 74 GLY A N 1
ATOM 514 C CA . GLY A 1 74 ? 36.417 -10.441 -38.655 1.00 94.81 74 GLY A CA 1
ATOM 515 C C . GLY A 1 74 ? 35.391 -9.800 -39.594 1.00 94.81 74 GLY A C 1
ATOM 516 O O . GLY A 1 74 ? 34.789 -8.786 -39.239 1.00 94.81 74 GLY A O 1
ATOM 517 N N . THR A 1 75 ? 35.180 -10.348 -40.795 1.00 95.38 75 THR A N 1
ATOM 518 C CA . THR A 1 75 ? 34.362 -9.699 -41.836 1.00 95.38 75 THR A CA 1
ATOM 519 C C . THR A 1 75 ? 32.862 -9.925 -41.677 1.00 95.38 75 THR A C 1
ATOM 521 O O . THR A 1 75 ? 32.071 -9.194 -42.269 1.00 95.38 75 THR A O 1
ATOM 524 N N . ALA A 1 76 ? 32.458 -10.926 -40.893 1.00 96.00 76 ALA A N 1
ATOM 525 C CA . ALA A 1 76 ? 31.065 -11.249 -40.622 1.00 96.00 76 ALA A CA 1
ATOM 526 C C . ALA A 1 76 ? 30.920 -12.114 -39.361 1.00 96.00 76 ALA A C 1
ATOM 528 O O . ALA A 1 76 ? 31.865 -12.754 -38.894 1.00 96.00 76 ALA A O 1
ATOM 529 N N . TRP A 1 77 ? 29.690 -12.175 -38.858 1.00 97.31 77 TRP A N 1
ATOM 530 C CA . TRP A 1 77 ? 29.263 -13.171 -37.884 1.00 97.31 77 TRP A CA 1
ATOM 531 C C . TRP A 1 77 ? 28.966 -14.504 -38.580 1.00 97.31 77 TRP A C 1
ATOM 533 O O . TRP A 1 77 ? 28.458 -14.530 -39.704 1.00 97.31 77 TRP A O 1
ATOM 543 N N . GLY A 1 78 ? 29.304 -15.612 -37.921 1.00 96.25 78 GLY A N 1
ATOM 544 C CA . GLY A 1 78 ? 28.916 -16.953 -38.350 1.00 96.25 78 GLY A CA 1
ATOM 545 C C . GLY A 1 78 ? 27.401 -17.191 -38.243 1.00 96.25 78 GLY A C 1
ATOM 546 O O . GLY A 1 78 ? 26.664 -16.319 -37.787 1.00 96.25 78 GLY A O 1
ATOM 547 N N . PRO A 1 79 ? 26.907 -18.373 -38.653 1.00 95.94 79 PRO A N 1
ATOM 548 C CA . PRO A 1 79 ? 25.510 -18.737 -38.434 1.00 95.94 79 PRO A CA 1
ATOM 549 C C . PRO A 1 79 ? 25.186 -18.784 -36.934 1.00 95.94 79 PRO A C 1
ATOM 551 O O . PRO A 1 79 ? 26.043 -19.145 -36.127 1.00 95.94 79 PRO A O 1
ATOM 554 N N . CYS A 1 80 ? 23.935 -18.481 -36.580 1.00 96.06 80 CYS A N 1
ATOM 555 C CA . CYS A 1 80 ? 23.449 -18.588 -35.206 1.00 96.06 80 CYS A CA 1
ATOM 556 C C . CYS A 1 80 ? 23.529 -20.048 -34.726 1.00 96.06 80 CYS A C 1
ATOM 558 O O . CYS A 1 80 ? 22.848 -20.930 -35.258 1.00 96.06 80 CYS A O 1
ATOM 560 N N . GLY A 1 81 ? 24.428 -20.302 -33.776 1.00 91.38 81 GLY A N 1
ATOM 561 C CA . GLY A 1 81 ? 24.630 -21.582 -33.110 1.00 91.38 81 GLY A CA 1
ATOM 562 C C . GLY A 1 81 ? 23.839 -21.665 -31.808 1.00 91.38 81 GLY A C 1
ATOM 563 O O . GLY A 1 81 ? 23.288 -20.671 -31.337 1.00 91.38 81 GLY A O 1
ATOM 564 N N . ASP A 1 82 ? 23.770 -22.874 -31.246 1.00 85.69 82 ASP A N 1
ATOM 565 C CA . ASP A 1 82 ? 23.156 -23.162 -29.942 1.00 85.69 82 ASP A CA 1
ATOM 566 C C . ASP A 1 82 ? 21.787 -22.490 -29.727 1.00 85.69 82 ASP A C 1
ATOM 568 O O . ASP A 1 82 ? 21.484 -21.962 -28.662 1.00 85.69 82 ASP A O 1
ATOM 572 N N . CYS A 1 83 ? 20.954 -22.531 -30.775 1.00 86.06 83 CYS A N 1
ATOM 573 C CA . CYS A 1 83 ? 19.595 -22.002 -30.786 1.00 86.06 83 CYS A CA 1
ATOM 574 C C . CYS A 1 83 ? 18.735 -22.622 -29.681 1.00 86.06 83 CYS A C 1
ATOM 576 O O . CYS A 1 83 ? 18.220 -23.735 -29.824 1.00 86.06 83 CYS A O 1
ATOM 578 N N . PHE A 1 84 ? 18.539 -21.860 -28.613 1.00 80.56 84 PHE A N 1
ATOM 579 C CA . PHE A 1 84 ? 17.557 -22.112 -27.582 1.00 80.56 84 PHE A CA 1
ATOM 580 C C . PHE A 1 84 ? 16.230 -21.493 -28.027 1.00 80.56 84 PHE A C 1
ATOM 582 O O . PHE A 1 84 ? 16.046 -20.277 -28.052 1.00 80.56 84 PHE A O 1
ATOM 589 N N . ILE A 1 85 ? 15.291 -22.342 -28.436 1.00 76.81 85 ILE A N 1
ATOM 590 C CA . ILE A 1 85 ? 13.899 -21.913 -28.539 1.00 76.81 85 ILE A CA 1
ATOM 591 C C . ILE A 1 85 ? 13.398 -21.859 -27.104 1.00 76.81 85 ILE A C 1
ATOM 593 O O . ILE A 1 85 ? 13.381 -22.897 -26.439 1.00 76.81 85 ILE A O 1
ATOM 597 N N . GLU A 1 86 ? 13.072 -20.656 -26.625 1.00 74.38 86 GLU A N 1
ATOM 598 C CA . GLU A 1 86 ? 12.426 -20.532 -25.326 1.00 74.38 86 GLU A CA 1
ATOM 599 C C . GLU A 1 86 ? 11.095 -21.295 -25.390 1.00 74.38 86 GLU A C 1
ATOM 601 O O . GLU A 1 86 ? 10.311 -21.066 -26.316 1.00 74.38 86 GLU A O 1
ATOM 606 N N . PRO A 1 87 ? 10.868 -22.241 -24.471 1.00 68.44 87 PRO A N 1
ATOM 607 C CA . PRO A 1 87 ? 9.627 -22.994 -24.389 1.00 68.44 87 PRO A CA 1
ATOM 608 C C . PRO A 1 87 ? 8.510 -22.019 -24.070 1.00 68.44 87 PRO A C 1
ATOM 610 O O . PRO A 1 87 ? 8.610 -21.204 -23.155 1.00 68.44 87 PRO A O 1
ATOM 613 N N . VAL A 1 88 ? 7.472 -22.065 -24.885 1.00 72.38 88 VAL A N 1
ATOM 614 C CA . VAL A 1 88 ? 6.355 -21.130 -24.845 1.00 72.38 88 VAL A CA 1
ATOM 615 C C . VAL A 1 88 ? 5.087 -21.951 -24.884 1.00 72.38 88 VAL A C 1
ATOM 617 O O . VAL A 1 88 ? 4.974 -22.847 -25.719 1.00 72.38 88 VAL A O 1
ATOM 620 N N . CYS A 1 89 ? 4.132 -21.658 -23.997 1.00 68.00 89 CYS A N 1
ATOM 621 C CA . CYS A 1 89 ? 2.937 -22.492 -23.933 1.00 68.00 89 CYS A CA 1
ATOM 622 C C . CYS A 1 89 ? 2.159 -22.512 -25.231 1.00 68.00 89 CYS A C 1
ATOM 624 O O . CYS A 1 89 ? 1.972 -21.497 -25.909 1.00 68.00 89 CYS A O 1
ATOM 626 N N . GLY A 1 90 ? 1.612 -23.689 -25.501 1.00 49.28 90 GLY A N 1
ATOM 627 C CA . GLY A 1 90 ? 0.807 -23.936 -26.675 1.00 49.28 90 GLY A CA 1
ATOM 628 C C . GLY A 1 90 ? 1.638 -24.389 -27.867 1.00 49.28 90 GLY A C 1
ATOM 629 O O . GLY A 1 90 ? 1.095 -24.419 -28.974 1.00 49.28 90 GLY A O 1
ATOM 630 N N . ASP A 1 91 ? 2.898 -24.799 -27.667 1.00 72.88 91 ASP A N 1
ATOM 631 C CA . ASP A 1 91 ? 3.601 -25.616 -28.664 1.00 72.88 91 ASP A CA 1
ATOM 632 C C . ASP A 1 91 ? 3.040 -27.060 -28.699 1.00 72.88 91 ASP A C 1
ATOM 634 O O . ASP A 1 91 ? 3.090 -27.741 -29.732 1.00 72.88 91 ASP A O 1
ATOM 638 N N . ALA A 1 92 ? 2.345 -27.444 -27.616 1.00 62.41 92 ALA A N 1
ATOM 639 C CA . ALA A 1 92 ? 1.564 -28.667 -27.437 1.00 62.41 92 ALA A CA 1
ATOM 640 C C . ALA A 1 92 ? 2.385 -29.965 -27.361 1.00 62.41 92 ALA A C 1
ATOM 642 O O . ALA A 1 92 ? 1.818 -31.069 -27.384 1.00 62.41 92 ALA A O 1
ATOM 643 N N . LEU A 1 93 ? 3.701 -29.855 -27.199 1.00 69.38 93 LEU A N 1
ATOM 644 C CA . LEU A 1 93 ? 4.440 -30.765 -26.344 1.00 69.38 93 LEU A CA 1
ATOM 645 C C . LEU A 1 93 ? 4.365 -30.207 -24.922 1.00 69.38 93 LEU A C 1
ATOM 647 O O . LEU A 1 93 ? 4.697 -29.056 -24.707 1.00 69.38 93 LEU A O 1
ATOM 651 N N . CYS A 1 94 ? 4.000 -31.051 -23.952 1.00 56.94 94 CYS A N 1
ATOM 652 C CA . CYS A 1 94 ? 4.467 -30.812 -22.589 1.00 56.94 94 CYS A CA 1
ATOM 653 C C . CYS A 1 94 ? 5.995 -30.940 -22.649 1.00 56.94 94 CYS A C 1
ATOM 655 O O . CYS A 1 94 ? 6.542 -32.047 -22.726 1.00 56.94 94 CYS A O 1
ATOM 657 N N . GLU A 1 95 ? 6.651 -29.794 -22.721 1.00 75.06 95 GLU A N 1
ATOM 658 C CA . GLU A 1 95 ? 8.059 -29.582 -22.480 1.00 75.06 95 GLU A CA 1
ATOM 659 C C . GLU A 1 95 ? 8.211 -29.068 -21.036 1.00 75.06 95 GLU A C 1
ATOM 661 O O . GLU A 1 95 ? 8.870 -28.056 -20.804 1.00 75.06 95 GLU A O 1
ATOM 666 N N . ASP A 1 96 ? 7.648 -29.801 -20.053 1.00 61.09 96 ASP A N 1
ATOM 667 C CA . ASP A 1 96 ? 7.687 -29.479 -18.608 1.00 61.09 96 ASP A CA 1
ATOM 668 C C . ASP A 1 96 ? 9.132 -29.321 -18.115 1.00 61.09 96 ASP A C 1
ATOM 670 O O . ASP A 1 96 ? 9.440 -28.576 -17.183 1.00 61.09 96 ASP A O 1
ATOM 674 N N . ASP A 1 97 ? 10.034 -30.034 -18.788 1.00 57.47 97 ASP A N 1
ATOM 675 C CA . ASP A 1 97 ? 11.486 -29.973 -18.666 1.00 57.47 97 ASP A CA 1
ATOM 676 C C . ASP A 1 97 ? 12.077 -28.587 -18.997 1.00 57.47 97 ASP A C 1
ATOM 678 O O . ASP A 1 97 ? 13.265 -28.356 -18.745 1.00 57.47 97 ASP A O 1
ATOM 682 N N . LYS A 1 98 ? 11.296 -27.703 -19.626 1.00 67.19 98 LYS A N 1
ATOM 683 C CA . LYS A 1 98 ? 11.765 -26.473 -20.250 1.00 67.19 98 LYS A CA 1
ATOM 684 C C . LYS A 1 98 ? 10.874 -25.233 -19.963 1.00 67.19 98 LYS A C 1
ATOM 686 O O . LYS A 1 98 ? 11.474 -24.194 -19.688 1.00 67.19 98 LYS A O 1
ATOM 691 N N . GLY A 1 99 ? 9.530 -25.314 -19.937 1.00 59.34 99 GLY A N 1
ATOM 692 C CA . GLY A 1 99 ? 8.662 -24.335 -19.234 1.00 59.34 99 GLY A CA 1
ATOM 693 C C . GLY A 1 99 ? 7.540 -23.613 -20.010 1.00 59.34 99 GLY A C 1
ATOM 694 O O . GLY A 1 99 ? 7.693 -22.445 -20.359 1.00 59.34 99 GLY A O 1
ATOM 695 N N . GLU A 1 100 ? 6.380 -24.252 -20.179 1.00 66.94 100 GLU A N 1
ATOM 696 C CA . GLU A 1 100 ? 5.149 -23.645 -20.714 1.00 66.94 100 GLU A CA 1
ATOM 697 C C . GLU A 1 100 ? 4.236 -22.928 -19.627 1.00 66.94 100 GLU A C 1
ATOM 699 O O . GLU A 1 100 ? 4.675 -22.659 -18.509 1.00 66.94 100 GLU A O 1
ATOM 704 N N . ASP A 1 101 ? 2.970 -22.535 -19.936 1.00 65.81 101 ASP A N 1
ATOM 705 C CA . ASP A 1 101 ? 2.080 -21.547 -19.226 1.00 65.81 101 ASP A CA 1
ATOM 706 C C . ASP A 1 101 ? 0.572 -21.898 -19.064 1.00 65.81 101 ASP A C 1
ATOM 708 O O . ASP A 1 101 ? -0.193 -22.075 -20.009 1.00 65.81 101 ASP A O 1
ATOM 712 N N . CYS A 1 102 ? 0.093 -22.000 -17.830 1.00 60.50 102 CYS A N 1
ATOM 713 C CA . CYS A 1 102 ? -1.260 -22.424 -17.450 1.00 60.50 102 CYS A CA 1
ATOM 714 C C . CYS A 1 102 ? -2.080 -23.367 -18.403 1.00 60.50 102 CYS A C 1
ATOM 716 O O . CYS A 1 102 ? -1.970 -24.594 -18.351 1.00 60.50 102 CYS A O 1
ATOM 718 N N . SER A 1 103 ? -2.974 -22.846 -19.238 1.00 53.25 103 SER A N 1
ATOM 719 C CA . SER A 1 103 ? -4.135 -23.598 -19.755 1.00 53.25 103 SER A CA 1
ATOM 720 C C . SER A 1 103 ? -3.901 -24.980 -20.397 1.00 53.25 103 SER A C 1
ATOM 722 O O . SER A 1 103 ? -4.767 -25.851 -20.277 1.00 53.25 103 SER A O 1
ATOM 724 N N . SER A 1 104 ? -2.824 -25.162 -21.171 1.00 53.69 104 SER A N 1
ATOM 725 C CA . SER A 1 104 ? -2.885 -26.063 -22.335 1.00 53.69 104 SER A CA 1
ATOM 726 C C . SER A 1 104 ? -2.211 -27.410 -22.101 1.00 53.69 104 SER A C 1
ATOM 728 O O . SER A 1 104 ? -2.859 -28.456 -22.195 1.00 53.69 104 SER A O 1
ATOM 730 N N . CYS A 1 105 ? -0.972 -27.392 -21.631 1.00 45.31 105 CYS A N 1
ATOM 731 C CA . CYS A 1 105 ? -0.497 -28.431 -20.755 1.00 45.31 105 CYS A CA 1
ATOM 732 C C . CYS A 1 105 ? -0.872 -28.076 -19.315 1.00 45.31 105 CYS A C 1
ATOM 734 O O . CYS A 1 105 ? -0.027 -27.733 -18.515 1.00 45.31 105 CYS A O 1
ATOM 736 N N . GLU A 1 106 ? -2.126 -28.240 -18.897 1.00 44.16 106 GLU A N 1
ATOM 737 C CA . GLU A 1 106 ? -2.515 -28.098 -17.473 1.00 44.16 106 GLU A CA 1
ATOM 738 C C . GLU A 1 106 ? -1.600 -28.913 -16.493 1.00 44.16 106 GLU A C 1
ATOM 740 O O . GLU A 1 106 ? -1.635 -28.710 -15.280 1.00 44.16 106 GLU A O 1
ATOM 745 N N . ALA A 1 107 ? -0.768 -29.816 -17.047 1.00 45.22 107 ALA A N 1
ATOM 746 C CA . ALA A 1 107 ? 0.495 -30.362 -16.531 1.00 45.22 107 ALA A CA 1
ATOM 747 C C . ALA A 1 107 ? 1.759 -29.429 -16.568 1.00 45.22 107 ALA A C 1
ATOM 749 O O . ALA A 1 107 ? 2.170 -29.002 -15.495 1.00 45.22 107 ALA A O 1
ATOM 750 N N . ASP A 1 108 ? 2.402 -29.169 -17.724 1.00 63.31 108 ASP A N 1
ATOM 751 C CA . ASP A 1 108 ? 3.618 -28.313 -17.907 1.00 63.31 108 ASP A CA 1
ATOM 752 C C . ASP A 1 108 ? 3.337 -26.803 -17.742 1.00 63.31 108 ASP A C 1
ATOM 754 O O . ASP A 1 108 ? 4.014 -26.085 -17.013 1.00 63.31 108 ASP A O 1
ATOM 758 N N . CYS A 1 109 ? 2.223 -26.379 -18.318 1.00 66.44 109 CYS A N 1
ATOM 759 C CA . CYS A 1 109 ? 1.590 -25.082 -18.208 1.00 66.44 109 CYS A CA 1
ATOM 760 C C . CYS A 1 109 ? 0.873 -24.833 -16.820 1.00 66.44 109 CYS A C 1
ATOM 762 O O . CYS A 1 109 ? 1.267 -23.925 -16.083 1.00 66.44 109 CYS A O 1
ATOM 764 N N . GLY A 1 110 ? -0.189 -25.570 -16.415 1.00 63.06 110 GLY A N 1
ATOM 765 C CA . GLY A 1 110 ? -0.935 -25.436 -15.113 1.00 63.06 110 GLY A CA 1
ATOM 766 C C . GLY A 1 110 ? -2.429 -24.944 -15.085 1.00 63.06 110 GLY A C 1
ATOM 767 O O . GLY A 1 110 ? -2.901 -24.219 -15.942 1.00 63.06 110 GLY A O 1
ATOM 768 N N . PRO A 1 111 ? -3.274 -25.233 -14.076 1.00 70.12 111 PRO A N 1
ATOM 769 C CA . PRO A 1 111 ? -4.680 -24.777 -14.096 1.00 70.12 111 PRO A CA 1
ATOM 770 C C . PRO A 1 111 ? -4.822 -23.241 -14.043 1.00 70.12 111 PRO A C 1
ATOM 772 O O . PRO A 1 111 ? -4.340 -22.600 -13.106 1.00 70.12 111 PRO A O 1
ATOM 775 N N . CYS A 1 112 ? -5.526 -22.649 -15.018 1.00 56.50 112 CYS A N 1
ATOM 776 C CA . CYS A 1 112 ? -5.801 -21.208 -15.060 1.00 56.50 112 CYS A CA 1
ATOM 777 C C . CYS A 1 112 ? -6.508 -20.723 -13.786 1.00 56.50 112 CYS A C 1
ATOM 779 O O . CYS A 1 112 ? -7.444 -21.364 -13.298 1.00 56.50 112 CYS A O 1
ATOM 781 N N . LEU A 1 113 ? -6.123 -19.543 -13.290 1.00 53.69 113 LEU A N 1
ATOM 782 C CA . LEU A 1 113 ? -6.880 -18.858 -12.242 1.00 53.69 113 LEU A CA 1
ATOM 783 C C . LEU A 1 113 ? -8.277 -18.502 -12.766 1.00 53.69 113 LEU A C 1
ATOM 785 O O . LEU A 1 113 ? -8.415 -17.845 -13.798 1.00 53.69 113 LEU A O 1
ATOM 789 N N . ASP A 1 114 ? -9.314 -18.923 -12.041 1.00 50.75 114 ASP A N 1
ATOM 790 C CA . ASP A 1 114 ? -10.697 -18.594 -12.386 1.00 50.75 114 ASP A CA 1
ATOM 791 C C . ASP A 1 114 ? -10.900 -17.071 -12.279 1.00 50.75 114 ASP A C 1
ATOM 793 O O . ASP A 1 114 ? -10.585 -16.451 -11.255 1.00 50.75 114 ASP A O 1
ATOM 797 N N . CYS A 1 115 ? -11.432 -16.456 -13.339 1.00 49.03 115 CYS A N 1
ATOM 798 C CA . CYS A 1 115 ? -11.498 -15.000 -13.509 1.00 49.03 115 CYS A CA 1
ATOM 799 C C . CYS A 1 115 ? -12.337 -14.284 -12.429 1.00 49.03 115 CYS A C 1
ATOM 801 O O . CYS A 1 115 ? -12.352 -13.055 -12.363 1.00 49.03 115 CYS A O 1
ATOM 803 N N . ALA A 1 116 ? -13.047 -15.040 -11.586 1.00 51.69 116 ALA A N 1
ATOM 804 C CA . ALA A 1 116 ? -13.752 -14.545 -10.410 1.00 51.69 116 ALA A CA 1
ATOM 805 C C . ALA A 1 116 ? -12.825 -14.113 -9.250 1.00 51.69 116 ALA A C 1
ATOM 807 O O . ALA A 1 116 ? -13.249 -13.293 -8.434 1.00 51.69 116 ALA A O 1
ATOM 808 N N . GLU A 1 117 ? -11.593 -14.635 -9.157 1.00 49.34 117 GLU A N 1
ATOM 809 C CA . GLU A 1 117 ? -10.639 -14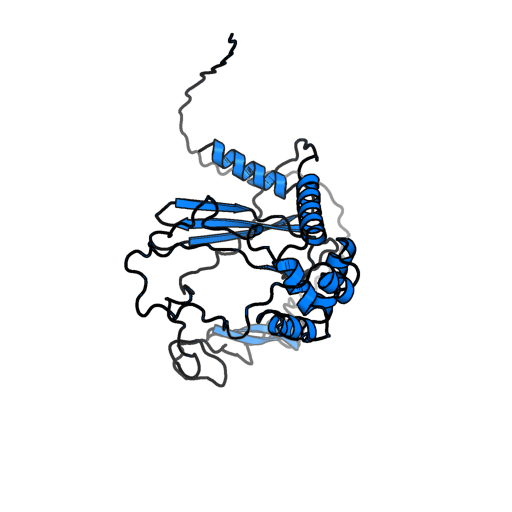.279 -8.086 1.00 49.34 117 GLU A CA 1
ATOM 810 C C . GLU A 1 117 ? -9.523 -13.320 -8.545 1.00 49.34 117 GLU A C 1
ATOM 812 O O . GLU A 1 117 ? -9.004 -12.567 -7.718 1.00 49.34 117 GLU A O 1
ATOM 817 N N . ALA A 1 118 ? -9.212 -13.254 -9.847 1.00 40.25 118 ALA A N 1
ATOM 818 C CA . ALA A 1 118 ? -8.362 -12.207 -10.427 1.00 40.25 118 ALA A CA 1
ATOM 819 C C . ALA A 1 118 ? -8.686 -11.940 -11.915 1.00 40.25 118 ALA A C 1
ATOM 821 O O . ALA A 1 118 ? -8.716 -12.882 -12.705 1.00 40.25 118 ALA A O 1
ATOM 822 N N . PRO A 1 119 ? -8.851 -10.672 -12.348 1.00 47.53 119 PRO A N 1
ATOM 823 C CA . PRO A 1 119 ? -8.931 -10.315 -13.762 1.00 47.53 119 PRO A CA 1
ATOM 824 C C . PRO A 1 119 ? -7.520 -10.176 -14.365 1.00 47.53 119 PRO A C 1
ATOM 826 O O . PRO A 1 119 ? -7.102 -9.086 -14.756 1.00 47.53 119 PRO A O 1
ATOM 829 N N . SER A 1 120 ? -6.763 -11.273 -14.425 1.00 49.44 120 SER A N 1
ATOM 830 C CA . SER A 1 120 ? -5.539 -11.349 -15.233 1.00 49.44 120 SER A CA 1
ATOM 831 C C . SER A 1 120 ? -5.928 -11.543 -16.700 1.00 49.44 120 SER A C 1
ATOM 833 O O . SER A 1 120 ? -6.084 -12.665 -17.175 1.00 49.44 120 SER A O 1
ATOM 835 N N . CYS A 1 121 ? -6.167 -10.435 -17.398 1.00 43.81 121 CYS A N 1
ATOM 836 C CA . CYS A 1 121 ? -6.596 -10.438 -18.793 1.00 43.81 121 CYS A CA 1
ATOM 837 C C . CYS A 1 121 ? -5.405 -10.583 -19.754 1.00 43.81 121 CYS A C 1
ATOM 839 O O . CYS A 1 121 ? -4.563 -9.691 -19.810 1.00 43.81 121 CYS A O 1
ATOM 841 N N . GLU A 1 122 ? -5.436 -11.589 -20.631 1.00 45.22 122 GLU A N 1
ATOM 842 C CA . GLU A 1 122 ? -4.541 -11.722 -21.804 1.00 45.22 122 GLU A CA 1
ATOM 843 C C . GLU A 1 122 ? -4.610 -10.512 -22.766 1.00 45.22 122 GLU A C 1
ATOM 845 O O . GLU A 1 122 ? -3.747 -10.317 -23.615 1.00 45.22 122 GLU A O 1
ATOM 850 N N . ALA A 1 123 ? -5.641 -9.670 -22.634 1.00 42.12 123 ALA A N 1
ATOM 851 C CA . ALA A 1 123 ? -5.828 -8.441 -23.405 1.00 42.12 123 ALA A CA 1
ATOM 852 C C . ALA A 1 123 ? -5.140 -7.194 -22.800 1.00 42.12 123 ALA A C 1
ATOM 854 O O . ALA A 1 123 ? -5.294 -6.096 -23.338 1.00 42.12 123 ALA A O 1
ATOM 855 N N . ALA A 1 124 ? -4.416 -7.325 -21.682 1.00 38.56 124 ALA A N 1
ATOM 856 C CA . ALA A 1 124 ? -3.663 -6.231 -21.068 1.00 38.56 124 ALA A CA 1
ATOM 857 C C . ALA A 1 124 ? -2.324 -5.999 -21.795 1.00 38.56 124 ALA A C 1
ATOM 859 O O . ALA A 1 124 ? -1.253 -6.303 -21.274 1.00 38.56 124 ALA A O 1
ATOM 860 N N . ALA A 1 125 ? -2.384 -5.451 -23.011 1.00 36.97 125 ALA A N 1
ATOM 861 C CA . ALA A 1 125 ? -1.188 -5.006 -23.716 1.00 36.97 125 ALA A CA 1
ATOM 862 C C . ALA A 1 125 ? -0.545 -3.824 -22.971 1.00 36.97 125 ALA A C 1
ATOM 864 O O . ALA A 1 125 ? -1.182 -2.786 -22.775 1.00 36.97 125 ALA A O 1
ATOM 865 N N . ILE A 1 126 ? 0.727 -3.972 -22.594 1.00 36.78 126 ILE A N 1
ATOM 866 C CA . ILE A 1 126 ? 1.566 -2.852 -22.158 1.00 36.78 126 ILE A CA 1
ATOM 867 C C . ILE A 1 126 ? 1.651 -1.875 -23.347 1.00 36.78 126 ILE A C 1
ATOM 869 O O . ILE A 1 126 ? 1.987 -2.318 -24.450 1.00 36.78 126 ILE A O 1
ATOM 873 N N . PRO A 1 127 ? 1.326 -0.577 -23.186 1.00 39.00 127 PRO A N 1
ATOM 874 C CA . PRO A 1 127 ? 1.548 0.404 -24.242 1.00 39.00 127 PRO A CA 1
ATOM 875 C C . PRO A 1 127 ? 3.024 0.396 -24.646 1.00 39.00 127 PRO A C 1
ATOM 877 O O . PRO A 1 127 ? 3.893 0.391 -23.777 1.00 39.00 127 PRO A O 1
ATOM 880 N N . GLY A 1 128 ? 3.307 0.381 -25.952 1.00 37.16 128 GLY A N 1
ATOM 881 C CA . GLY A 1 128 ? 4.685 0.435 -26.442 1.00 37.16 128 GLY A CA 1
ATOM 882 C C . GLY A 1 128 ? 5.423 1.651 -25.878 1.00 37.16 128 GLY A C 1
ATOM 883 O O . GLY A 1 128 ? 4.820 2.717 -25.727 1.00 37.16 128 GLY A O 1
ATOM 884 N N . ILE A 1 129 ? 6.706 1.469 -25.557 1.00 40.72 129 ILE A N 1
ATOM 885 C CA . ILE A 1 129 ? 7.557 2.510 -24.974 1.00 40.72 129 ILE A CA 1
ATOM 886 C C . ILE A 1 129 ? 7.537 3.740 -25.893 1.00 40.72 129 ILE A C 1
ATOM 888 O O . ILE A 1 129 ? 7.651 3.629 -27.115 1.00 40.72 129 ILE A O 1
ATOM 892 N N . ILE A 1 130 ? 7.338 4.922 -25.307 1.00 39.44 130 ILE A N 1
ATOM 893 C CA . ILE A 1 130 ? 7.384 6.188 -26.041 1.00 39.44 130 ILE A CA 1
ATOM 894 C C . ILE A 1 130 ? 8.837 6.668 -26.019 1.00 39.44 130 ILE A C 1
ATOM 896 O O . ILE A 1 130 ? 9.210 7.513 -25.213 1.00 39.44 130 ILE A O 1
ATOM 900 N N . ASP A 1 131 ? 9.655 6.123 -26.921 1.00 43.22 131 ASP A N 1
ATOM 901 C CA . ASP A 1 131 ? 11.099 6.417 -27.025 1.00 43.22 131 ASP A CA 1
ATOM 902 C C . ASP A 1 131 ? 11.416 7.850 -27.501 1.00 43.22 131 ASP A C 1
ATOM 904 O O . ASP A 1 131 ? 12.575 8.232 -27.653 1.00 43.22 131 ASP A O 1
ATOM 908 N N . THR A 1 132 ? 10.395 8.651 -27.819 1.00 36.59 132 THR A N 1
ATOM 909 C CA . THR A 1 132 ? 10.560 10.010 -28.348 1.00 36.59 132 THR A CA 1
ATOM 910 C C . THR A 1 132 ? 10.190 11.029 -27.280 1.00 36.59 132 THR A C 1
ATOM 912 O O . THR A 1 132 ? 9.010 11.206 -26.974 1.00 36.59 132 THR A O 1
ATOM 915 N N . HIS A 1 133 ? 11.196 11.724 -26.742 1.00 39.78 133 HIS A N 1
ATOM 916 C CA . HIS A 1 133 ? 10.988 12.915 -25.915 1.00 39.78 133 HIS A CA 1
ATOM 917 C C . HIS A 1 133 ? 10.137 13.935 -26.688 1.00 39.78 133 HIS A C 1
ATOM 919 O O . HIS A 1 133 ? 10.369 14.204 -27.869 1.00 39.78 133 HIS A O 1
ATOM 925 N N . LEU A 1 134 ? 9.095 14.445 -26.031 1.00 42.34 134 LEU A N 1
ATOM 926 C CA . LEU A 1 134 ? 8.154 15.398 -26.606 1.00 42.34 134 LEU A CA 1
ATOM 927 C C . LEU A 1 134 ? 8.410 16.765 -25.979 1.00 42.34 134 LEU A C 1
ATOM 929 O O . LEU A 1 134 ? 7.861 17.059 -24.923 1.00 42.34 134 LEU A O 1
ATOM 933 N N . GLU A 1 135 ? 9.160 17.623 -26.673 1.00 37.88 135 GLU A N 1
ATOM 934 C CA . GLU A 1 135 ? 9.470 19.010 -26.267 1.00 37.88 135 GLU A CA 1
ATOM 935 C C . GLU A 1 135 ? 8.217 19.845 -25.909 1.00 37.88 135 GLU A C 1
ATOM 937 O O . GLU A 1 135 ? 8.300 20.843 -25.202 1.00 37.88 135 GLU A O 1
ATOM 942 N N . SER A 1 136 ? 7.020 19.437 -26.354 1.00 38.50 136 SER A N 1
ATOM 943 C CA . SER A 1 136 ? 5.740 20.035 -25.941 1.00 38.50 136 SER A CA 1
ATOM 944 C C . SER A 1 136 ? 5.334 19.754 -24.485 1.00 38.50 136 SER A C 1
ATOM 946 O O . SER A 1 136 ? 4.323 20.291 -24.036 1.00 38.50 136 SER A O 1
ATOM 948 N N . LEU A 1 137 ? 6.054 18.876 -23.784 1.00 37.28 137 LEU A N 1
ATOM 949 C CA . LEU A 1 137 ? 5.883 18.560 -22.363 1.00 37.28 137 LEU A CA 1
ATOM 950 C C . LEU A 1 137 ? 6.943 19.239 -21.479 1.00 37.28 137 LEU A C 1
ATOM 952 O O . LEU A 1 137 ? 6.811 19.199 -20.258 1.00 37.28 137 LEU A O 1
ATOM 956 N N . ASP A 1 138 ? 7.946 19.897 -22.069 1.00 35.31 138 ASP A N 1
ATOM 957 C CA . ASP A 1 138 ? 8.931 20.679 -21.323 1.00 35.31 138 ASP A CA 1
ATOM 958 C C . ASP A 1 138 ? 8.302 22.014 -20.892 1.00 35.31 138 ASP A C 1
ATOM 960 O O . ASP A 1 138 ? 8.109 22.933 -21.696 1.00 35.31 138 ASP A O 1
ATOM 964 N N . VAL A 1 139 ? 7.974 22.139 -19.606 1.00 38.88 139 VAL A N 1
ATOM 965 C CA . VAL A 1 139 ? 7.439 23.380 -19.033 1.00 38.88 139 VAL A CA 1
ATOM 966 C C . VAL A 1 139 ? 8.586 24.220 -18.469 1.00 38.88 139 VAL A C 1
ATOM 968 O O . VAL A 1 139 ? 9.430 23.747 -17.715 1.00 38.88 139 VAL A O 1
ATOM 971 N N . LEU A 1 140 ? 8.635 25.500 -18.848 1.00 34.72 140 LEU A N 1
ATOM 972 C CA . LEU A 1 140 ? 9.606 26.449 -18.301 1.00 34.72 140 LEU A CA 1
ATOM 973 C C . LEU A 1 140 ? 9.084 27.038 -16.975 1.00 34.72 140 LEU A C 1
ATOM 975 O O . LEU A 1 140 ? 7.931 27.471 -16.922 1.00 34.72 140 LEU A O 1
ATOM 979 N N . PRO A 1 141 ? 9.913 27.122 -15.918 1.00 33.28 141 PRO A N 1
ATOM 980 C CA . PRO A 1 141 ? 9.424 27.400 -14.570 1.00 33.28 141 PRO A CA 1
ATOM 981 C C . PRO A 1 141 ? 9.077 28.881 -14.339 1.00 33.28 141 PRO A C 1
ATOM 983 O O . PRO A 1 141 ? 9.961 29.742 -14.309 1.00 33.28 141 PRO A O 1
ATOM 986 N N . GLU A 1 142 ? 7.806 29.177 -14.039 1.00 38.53 142 GLU A N 1
ATOM 987 C CA . GLU A 1 142 ? 7.356 30.483 -13.523 1.00 38.53 142 GLU A CA 1
ATOM 988 C C . GLU A 1 142 ? 6.841 30.414 -12.063 1.00 38.53 142 GLU A C 1
ATOM 990 O O . GLU A 1 142 ? 5.646 30.412 -11.786 1.00 38.53 142 GLU A O 1
ATOM 995 N N . GLY A 1 143 ? 7.774 30.468 -11.101 1.00 47.00 143 GLY A N 1
ATOM 996 C CA . GLY A 1 143 ? 7.589 31.160 -9.807 1.00 47.00 143 GLY A CA 1
ATOM 997 C C . GLY A 1 143 ? 6.637 30.577 -8.740 1.00 47.00 143 GLY A C 1
ATOM 998 O O . GLY A 1 143 ? 5.597 31.172 -8.456 1.00 47.00 143 GLY A O 1
ATOM 999 N N . GLY A 1 144 ? 7.052 29.517 -8.031 1.00 43.69 144 GLY A N 1
ATOM 1000 C CA . GLY A 1 144 ? 6.311 28.925 -6.896 1.00 43.69 144 GLY A CA 1
ATOM 1001 C C . GLY A 1 144 ? 6.599 29.489 -5.481 1.00 43.69 144 GLY A C 1
ATOM 1002 O O . GLY A 1 144 ? 7.660 30.054 -5.213 1.00 43.69 144 GLY A O 1
ATOM 1003 N N . ASP A 1 145 ? 5.655 29.269 -4.549 1.00 47.19 145 ASP A N 1
ATOM 1004 C CA . ASP A 1 145 ? 5.738 29.540 -3.093 1.00 47.19 145 ASP A CA 1
ATOM 1005 C C . ASP A 1 145 ? 5.595 28.218 -2.293 1.00 47.19 145 ASP A C 1
ATOM 1007 O O . ASP A 1 145 ? 4.638 27.466 -2.476 1.00 47.19 145 ASP A O 1
ATOM 1011 N N . MET A 1 146 ? 6.545 27.919 -1.396 1.00 46.53 146 MET A N 1
ATOM 1012 C CA . MET A 1 146 ? 6.793 26.574 -0.837 1.00 46.53 146 MET A CA 1
ATOM 1013 C C . MET A 1 146 ? 6.110 26.261 0.517 1.00 46.53 146 MET A C 1
ATOM 1015 O O . MET A 1 146 ? 6.742 25.710 1.419 1.00 46.53 146 MET A O 1
ATOM 1019 N N . ASN A 1 147 ? 4.834 26.609 0.719 1.00 50.88 147 ASN A N 1
ATOM 1020 C CA . ASN A 1 147 ? 4.203 26.553 2.059 1.00 50.88 147 ASN A CA 1
ATOM 1021 C C . ASN A 1 147 ? 3.182 25.412 2.322 1.00 50.88 147 ASN A C 1
ATOM 1023 O O . ASN A 1 147 ? 2.567 25.384 3.391 1.00 50.88 147 ASN A O 1
ATOM 1027 N N . GLY A 1 148 ? 2.997 24.459 1.398 1.00 46.28 148 GLY A N 1
ATOM 1028 C CA . GLY A 1 148 ? 1.923 23.446 1.471 1.00 46.28 148 GLY A CA 1
ATOM 1029 C C . GLY A 1 148 ? 2.189 22.183 2.315 1.00 46.28 148 GLY A C 1
ATOM 1030 O O . GLY A 1 148 ? 1.419 21.872 3.224 1.00 46.28 148 GLY A O 1
ATOM 1031 N N . GLY A 1 149 ? 3.246 21.421 2.006 1.00 50.72 149 GLY A N 1
ATOM 1032 C CA . GLY A 1 149 ? 3.344 20.001 2.401 1.00 50.72 149 GLY A CA 1
ATOM 1033 C C . GLY A 1 149 ? 3.602 19.707 3.888 1.00 50.72 149 GLY A C 1
ATOM 1034 O O . GLY A 1 149 ? 3.009 18.788 4.456 1.00 50.72 149 GLY A O 1
ATOM 1035 N N . ALA A 1 150 ? 4.448 20.499 4.555 1.00 56.22 150 ALA A N 1
ATOM 1036 C CA . ALA A 1 150 ? 5.004 20.150 5.872 1.00 56.22 150 ALA A CA 1
ATOM 1037 C C . ALA A 1 150 ? 3.973 20.040 7.020 1.00 56.22 150 ALA A C 1
ATOM 1039 O O . ALA A 1 150 ? 4.236 19.400 8.039 1.00 56.22 150 ALA A O 1
ATOM 1040 N N . TRP A 1 151 ? 2.793 20.654 6.888 1.00 53.41 151 TRP A N 1
ATOM 1041 C CA . TRP A 1 151 ? 1.783 20.665 7.955 1.00 53.41 151 TRP A CA 1
ATOM 1042 C C . TRP A 1 151 ? 1.004 19.349 8.086 1.00 53.41 151 TRP A C 1
ATOM 1044 O O . TRP A 1 151 ? 0.568 19.012 9.190 1.00 53.41 151 TRP A O 1
ATOM 1054 N N . ALA A 1 152 ? 0.848 18.589 6.997 1.00 59.53 152 ALA A N 1
ATOM 1055 C CA . ALA A 1 152 ? 0.084 17.339 7.001 1.00 59.53 152 ALA A CA 1
ATOM 1056 C C . ALA A 1 152 ? 0.793 16.230 7.802 1.00 59.53 152 ALA A C 1
ATOM 1058 O O . ALA A 1 152 ? 0.172 15.575 8.643 1.00 59.53 152 ALA A O 1
ATOM 1059 N N . GLU A 1 153 ? 2.108 16.076 7.613 1.00 65.62 153 GLU A N 1
ATOM 1060 C CA . GLU A 1 153 ? 2.928 15.092 8.335 1.00 65.62 153 GLU A CA 1
ATOM 1061 C C . GLU A 1 153 ? 2.933 15.362 9.852 1.00 65.62 153 GLU A C 1
ATOM 1063 O O . GLU A 1 153 ? 2.749 14.453 10.668 1.00 65.62 153 GLU A O 1
ATOM 1068 N N . VAL A 1 154 ? 3.065 16.636 10.245 1.00 71.94 154 VAL A N 1
ATOM 1069 C CA . VAL A 1 154 ? 3.041 17.062 11.654 1.00 71.94 154 VAL A CA 1
ATOM 1070 C C . VAL A 1 154 ? 1.699 16.727 12.316 1.00 71.94 154 VAL A C 1
ATOM 1072 O O . VAL A 1 154 ? 1.685 16.245 13.452 1.00 71.94 154 VAL A O 1
ATOM 1075 N N . ALA A 1 155 ? 0.579 16.928 11.614 1.00 72.75 155 ALA A N 1
ATOM 1076 C CA . ALA A 1 155 ? -0.751 16.604 12.125 1.00 72.75 155 ALA A CA 1
ATOM 1077 C C . ALA A 1 155 ? -0.944 15.089 12.331 1.00 72.75 155 ALA A C 1
ATOM 1079 O O . ALA A 1 155 ? -1.366 14.667 13.411 1.00 72.75 155 ALA A O 1
ATOM 1080 N N . ALA A 1 156 ? -0.568 14.266 11.345 1.00 72.56 156 ALA A N 1
ATOM 1081 C CA . ALA A 1 156 ? -0.649 12.805 11.443 1.00 72.56 156 ALA A CA 1
ATOM 1082 C C . ALA A 1 156 ? 0.213 12.251 12.594 1.00 72.56 156 ALA A C 1
ATOM 1084 O O . ALA A 1 156 ? -0.202 11.356 13.337 1.00 72.56 156 ALA A O 1
ATOM 1085 N N . ARG A 1 157 ? 1.402 12.831 12.799 1.00 83.38 157 ARG A N 1
ATOM 1086 C CA . ARG A 1 157 ? 2.290 12.468 13.906 1.00 83.38 157 ARG A CA 1
ATOM 1087 C C . ARG A 1 157 ? 1.701 12.812 15.277 1.00 83.38 157 ARG A C 1
ATOM 1089 O O . ARG A 1 157 ? 1.893 12.031 16.209 1.00 83.38 157 ARG A O 1
ATOM 1096 N N . GLN A 1 158 ? 1.000 13.940 15.418 1.00 90.81 158 GLN A N 1
ATOM 1097 C CA . GLN A 1 158 ? 0.357 14.309 16.685 1.00 90.81 158 GLN A CA 1
ATOM 1098 C C . GLN A 1 158 ? -0.831 13.392 17.011 1.00 90.81 158 GLN A C 1
ATOM 1100 O O . GLN A 1 158 ? -0.930 12.933 18.147 1.00 90.81 158 GLN A O 1
ATOM 1105 N N . ASP A 1 159 ? -1.668 13.050 16.024 1.00 87.50 159 ASP A N 1
ATOM 1106 C CA . ASP A 1 159 ? -2.782 12.106 16.211 1.00 87.50 159 ASP A CA 1
ATOM 1107 C C . ASP A 1 159 ? -2.285 10.753 16.756 1.00 87.50 159 ASP A C 1
ATOM 1109 O O . ASP A 1 159 ? -2.799 10.249 17.755 1.00 87.50 159 ASP A O 1
ATOM 1113 N N . PHE A 1 160 ? -1.203 10.200 16.193 1.00 91.75 160 PHE A N 1
ATOM 1114 C CA . PHE A 1 160 ? -0.600 8.968 16.714 1.00 91.75 160 PHE A CA 1
ATOM 1115 C C . PHE A 1 160 ? -0.132 9.090 18.177 1.00 91.75 160 PHE A C 1
ATOM 1117 O O . PHE A 1 160 ? -0.351 8.169 18.969 1.00 91.75 160 PHE A O 1
ATOM 1124 N N . VAL A 1 161 ? 0.480 10.217 18.562 1.00 95.75 161 VAL A N 1
ATOM 1125 C CA . VAL A 1 161 ? 0.890 10.467 19.957 1.00 95.75 161 VAL A CA 1
ATOM 1126 C C . VAL A 1 161 ? -0.324 10.486 20.883 1.00 95.75 161 VAL A C 1
ATOM 1128 O O . VAL A 1 161 ? -0.307 9.829 21.927 1.00 95.75 161 VAL A O 1
ATOM 1131 N N . ASP A 1 162 ? -1.398 11.167 20.491 1.00 94.06 162 ASP A N 1
ATOM 1132 C CA . ASP A 1 162 ? -2.604 11.287 21.307 1.00 94.06 162 ASP A CA 1
ATOM 1133 C C . ASP A 1 162 ? -3.269 9.918 21.530 1.00 94.06 162 ASP A C 1
ATOM 1135 O O . ASP A 1 162 ? -3.61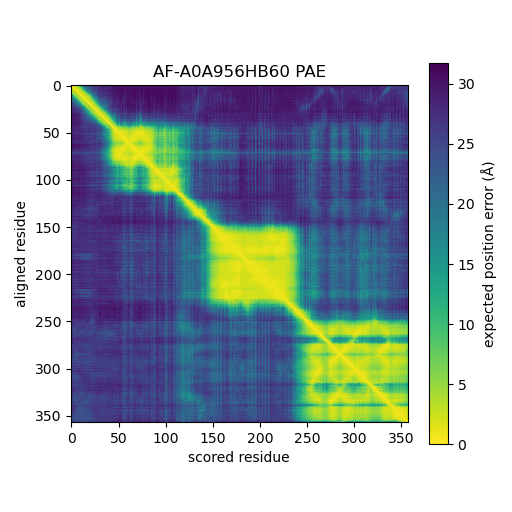8 9.586 22.666 1.00 94.06 162 ASP A O 1
ATOM 1139 N N . ARG A 1 163 ? -3.339 9.060 20.501 1.00 95.25 163 ARG A N 1
ATOM 1140 C CA . ARG A 1 163 ? -3.836 7.672 20.625 1.00 95.25 163 ARG A CA 1
ATOM 1141 C C . ARG A 1 163 ? -3.010 6.821 21.588 1.00 95.25 163 ARG A C 1
ATOM 1143 O O . ARG A 1 163 ? -3.567 6.018 22.344 1.00 95.25 163 ARG A O 1
ATOM 1150 N N . VAL A 1 164 ? -1.685 6.990 21.584 1.00 97.25 164 VAL A N 1
ATOM 1151 C CA . VAL A 1 164 ? -0.776 6.287 22.505 1.00 97.25 164 VAL A CA 1
ATOM 1152 C C . VAL A 1 164 ? -0.939 6.810 23.933 1.00 97.25 164 VAL A C 1
ATOM 1154 O O . VAL A 1 164 ? -0.983 6.010 24.868 1.00 97.25 164 VAL A O 1
ATOM 1157 N N . VAL A 1 165 ? -1.108 8.119 24.131 1.00 96.88 165 VAL A N 1
ATOM 1158 C CA . VAL A 1 165 ? -1.326 8.719 25.459 1.00 96.88 165 VAL A CA 1
ATOM 1159 C C . VAL A 1 165 ? -2.704 8.372 26.037 1.00 96.88 165 VAL A C 1
ATOM 1161 O O . VAL A 1 165 ? -2.820 8.185 27.251 1.00 96.88 165 VAL A O 1
ATOM 1164 N N . GLN A 1 166 ? -3.736 8.259 25.198 1.00 96.75 166 GLN A N 1
ATOM 1165 C CA . GLN A 1 166 ? -5.097 7.875 25.598 1.00 96.75 166 GLN A CA 1
ATOM 1166 C C . GLN A 1 166 ? -5.269 6.358 25.781 1.00 96.75 166 GLN A C 1
ATOM 1168 O O . GLN A 1 166 ? -6.207 5.915 26.450 1.00 96.75 166 GLN A O 1
ATOM 1173 N N . GLY A 1 167 ? -4.375 5.555 25.201 1.00 96.25 167 GLY A N 1
ATOM 1174 C CA . GLY A 1 167 ? -4.498 4.105 25.195 1.00 96.25 167 GLY A CA 1
ATOM 1175 C C . GLY A 1 167 ? -5.683 3.646 24.359 1.00 96.25 167 GLY A C 1
ATOM 1176 O O . GLY A 1 167 ? -6.588 2.995 24.887 1.00 96.25 167 GLY A O 1
ATOM 1177 N N . GLU A 1 168 ? -5.700 3.962 23.064 1.00 95.25 168 GLU A N 1
ATOM 1178 C CA . GLU A 1 168 ? -6.681 3.374 22.145 1.00 95.25 168 GLU A CA 1
ATOM 1179 C C . GLU A 1 168 ? -6.563 1.842 22.079 1.00 95.25 168 GLU A C 1
ATOM 1181 O O . GLU A 1 168 ? -5.495 1.263 22.296 1.00 95.25 168 GLU A O 1
ATOM 1186 N N . LEU A 1 169 ? -7.672 1.168 21.755 1.00 91.25 169 LEU A N 1
ATOM 1187 C CA . LEU A 1 169 ? -7.751 -0.296 21.739 1.00 91.25 169 LEU A CA 1
ATOM 1188 C C . LEU A 1 169 ? -6.679 -0.938 20.844 1.00 91.25 169 LEU A C 1
ATOM 1190 O O . LEU A 1 169 ? -5.981 -1.848 21.291 1.00 91.25 169 LEU A O 1
ATOM 1194 N N . GLY A 1 170 ? -6.508 -0.432 19.619 1.00 90.31 170 GLY A N 1
ATOM 1195 C CA . GLY A 1 170 ? -5.487 -0.928 18.692 1.00 90.31 170 GLY A CA 1
ATOM 1196 C C . GLY A 1 170 ? -4.074 -0.823 19.271 1.00 90.31 170 GLY A C 1
ATOM 1197 O O . GLY A 1 170 ? -3.316 -1.790 19.215 1.00 90.31 170 GLY A O 1
ATOM 1198 N N . VAL A 1 171 ? -3.754 0.301 19.925 1.00 96.38 171 VAL A N 1
ATOM 1199 C CA . VAL A 1 171 ? -2.459 0.500 20.590 1.00 96.38 171 VAL A CA 1
ATOM 1200 C C . VAL A 1 171 ? -2.271 -0.514 21.718 1.00 96.38 171 VAL A C 1
ATOM 1202 O O . VAL A 1 171 ? -1.254 -1.200 21.735 1.00 96.38 171 VAL A O 1
ATOM 1205 N N . ARG A 1 172 ? -3.254 -0.696 22.615 1.00 96.81 172 ARG A N 1
ATOM 1206 C CA . ARG A 1 172 ? -3.157 -1.695 23.704 1.00 96.81 172 ARG A CA 1
ATOM 1207 C C . ARG A 1 172 ? -2.866 -3.096 23.177 1.00 96.81 172 ARG A C 1
ATOM 1209 O O . ARG A 1 172 ? -2.041 -3.800 23.744 1.00 96.81 172 ARG A O 1
ATOM 1216 N N . MET A 1 173 ? -3.518 -3.493 22.085 1.00 96.06 173 MET A N 1
ATOM 1217 C CA . MET A 1 173 ? -3.358 -4.824 21.495 1.00 96.06 173 MET A CA 1
ATOM 1218 C C . MET A 1 173 ? -1.986 -5.018 20.841 1.00 96.06 173 MET A C 1
ATOM 1220 O O . MET A 1 173 ? -1.379 -6.073 21.018 1.00 96.06 173 MET A O 1
ATOM 1224 N N . VAL A 1 174 ? -1.472 -4.003 20.139 1.00 97.06 174 VAL A N 1
ATOM 1225 C CA . VAL A 1 174 ? -0.106 -4.019 19.590 1.00 97.06 174 VAL A CA 1
ATOM 1226 C C . VAL A 1 174 ? 0.927 -4.055 20.719 1.00 97.06 174 VAL A C 1
ATOM 1228 O O . VAL A 1 174 ? 1.840 -4.873 20.684 1.00 97.06 174 VAL A O 1
ATOM 1231 N N . VAL A 1 175 ? 0.760 -3.239 21.763 1.00 97.69 175 VAL A N 1
ATOM 1232 C CA . VAL A 1 175 ? 1.688 -3.203 22.904 1.00 97.69 175 VAL A CA 1
ATOM 1233 C C . VAL A 1 175 ? 1.667 -4.510 23.703 1.00 97.69 175 VAL A C 1
ATOM 1235 O O . VAL A 1 175 ? 2.728 -5.014 24.066 1.00 97.69 175 VAL A O 1
ATOM 1238 N N . ALA A 1 176 ? 0.494 -5.113 23.915 1.00 97.19 176 ALA A N 1
ATOM 1239 C CA . ALA A 1 176 ? 0.375 -6.426 24.550 1.00 97.19 176 ALA A CA 1
ATOM 1240 C C . ALA A 1 176 ? 1.045 -7.548 23.736 1.00 97.19 176 ALA A C 1
ATOM 1242 O O . ALA A 1 176 ? 1.555 -8.509 24.313 1.00 97.19 176 ALA A O 1
ATOM 1243 N N . ALA A 1 177 ? 1.086 -7.417 22.408 1.00 97.69 177 ALA A N 1
ATOM 1244 C CA . ALA A 1 177 ? 1.777 -8.347 21.520 1.00 97.69 177 ALA A CA 1
ATOM 1245 C C . ALA A 1 177 ? 3.301 -8.130 21.456 1.00 97.69 177 ALA A C 1
ATOM 1247 O O . ALA A 1 177 ? 4.030 -9.092 21.230 1.00 97.69 177 ALA A O 1
ATOM 1248 N N . LEU A 1 178 ? 3.783 -6.901 21.678 1.00 97.81 178 LEU A N 1
ATOM 1249 C CA . LEU A 1 178 ? 5.213 -6.576 21.802 1.00 97.81 178 LEU A CA 1
ATOM 1250 C C . LEU A 1 178 ? 5.809 -6.977 23.162 1.00 97.81 178 LEU A C 1
ATOM 1252 O O . LEU A 1 178 ? 7.027 -7.076 23.298 1.00 97.81 178 LEU A O 1
ATOM 1256 N N . ASP A 1 179 ? 4.970 -7.199 24.173 1.00 97.44 179 ASP A N 1
ATOM 1257 C CA . ASP A 1 179 ? 5.385 -7.794 25.440 1.00 97.44 179 ASP A CA 1
ATOM 1258 C C . ASP A 1 179 ? 5.562 -9.321 25.273 1.00 97.44 179 ASP A C 1
ATOM 1260 O O . ASP A 1 179 ? 4.589 -10.015 24.947 1.00 97.44 179 ASP A O 1
ATOM 1264 N N . PRO A 1 180 ? 6.772 -9.879 25.488 1.00 95.31 180 PRO A N 1
ATOM 1265 C CA . PRO A 1 180 ? 7.003 -11.320 25.395 1.00 95.31 180 PRO A CA 1
ATOM 1266 C C . PRO A 1 180 ? 6.325 -12.108 26.527 1.00 95.31 180 PRO A C 1
ATOM 1268 O O . PRO A 1 180 ? 6.177 -13.326 26.413 1.00 95.31 180 PRO A O 1
ATOM 1271 N N . VAL A 1 181 ? 5.912 -11.452 27.620 1.00 96.31 181 VAL A N 1
ATOM 1272 C CA . VAL A 1 181 ? 5.246 -12.112 28.745 1.00 96.31 181 VAL A CA 1
ATOM 1273 C C . VAL A 1 181 ? 3.765 -12.309 28.428 1.00 96.31 181 VAL A C 1
ATOM 1275 O O . VAL A 1 181 ? 2.963 -11.373 28.449 1.00 96.31 181 VAL A O 1
ATOM 1278 N N . ALA A 1 182 ? 3.388 -13.560 28.166 1.00 94.69 182 ALA A N 1
ATOM 1279 C CA . ALA A 1 182 ? 1.988 -13.945 28.054 1.00 94.69 182 ALA A CA 1
ATOM 1280 C C . ALA A 1 182 ? 1.275 -13.828 29.414 1.00 94.69 182 ALA A C 1
ATOM 1282 O O . ALA A 1 182 ? 1.742 -14.354 30.427 1.00 94.69 182 ALA A O 1
ATOM 1283 N N . VAL A 1 183 ? 0.120 -13.167 29.421 1.00 92.44 183 VAL A N 1
ATOM 1284 C CA . VAL A 1 183 ? -0.773 -13.015 30.577 1.00 92.44 183 VAL A CA 1
ATOM 1285 C C . VAL A 1 183 ? -2.007 -13.908 30.388 1.00 92.44 183 VAL A C 1
ATOM 1287 O O . VAL A 1 183 ? -2.404 -14.223 29.266 1.00 92.44 183 VAL A O 1
ATOM 1290 N N . ALA A 1 184 ? -2.617 -14.352 31.489 1.00 89.88 184 ALA A N 1
ATOM 1291 C CA . ALA A 1 184 ? -3.895 -15.060 31.437 1.00 89.88 184 ALA A CA 1
ATOM 1292 C C . ALA A 1 184 ? -5.010 -14.152 30.878 1.00 89.88 184 ALA A C 1
ATOM 1294 O O . ALA A 1 184 ? -5.033 -12.951 31.149 1.00 89.88 184 ALA A O 1
ATOM 1295 N N . ASP A 1 185 ? -5.944 -14.743 30.132 1.00 88.19 185 ASP A N 1
ATOM 1296 C CA . ASP A 1 185 ? -7.108 -14.065 29.538 1.00 88.19 185 ASP A CA 1
ATOM 1297 C C . ASP A 1 185 ? -6.766 -12.911 28.564 1.00 88.19 185 ASP A C 1
ATOM 1299 O O . ASP A 1 185 ? -7.534 -11.958 28.408 1.00 88.19 185 ASP A O 1
ATOM 1303 N N . GLU A 1 186 ? -5.616 -13.002 27.885 1.00 91.75 186 GLU A N 1
ATOM 1304 C CA . GLU A 1 186 ? -5.244 -12.113 26.776 1.00 91.75 186 GLU A CA 1
ATOM 1305 C C . GLU A 1 186 ? -6.279 -12.115 25.641 1.00 91.75 186 GLU A C 1
ATOM 1307 O O . GLU A 1 186 ? -6.883 -13.139 25.309 1.00 91.75 186 GLU A O 1
ATOM 1312 N N . HIS A 1 187 ? -6.428 -10.969 24.967 1.00 91.56 187 HIS A N 1
ATOM 1313 C CA . HIS A 1 187 ? -7.277 -10.875 23.782 1.00 91.56 187 HIS A CA 1
ATOM 1314 C C . HIS A 1 187 ? -6.802 -11.864 22.688 1.00 91.56 187 HIS A C 1
ATOM 1316 O O . HIS A 1 187 ? -5.611 -11.861 22.371 1.00 91.56 187 HIS A O 1
ATOM 1322 N N . PRO A 1 188 ? -7.674 -12.653 22.021 1.00 89.12 188 PRO A N 1
ATOM 1323 C CA . PRO A 1 188 ? -7.262 -13.754 21.129 1.00 89.12 188 PRO A CA 1
ATOM 1324 C C . PRO A 1 188 ? -6.334 -13.395 19.953 1.00 89.12 188 PRO A C 1
ATOM 1326 O O . PRO A 1 188 ? -5.673 -14.271 19.391 1.00 89.12 188 PRO A O 1
ATOM 1329 N N . PHE A 1 189 ? -6.278 -12.120 19.560 1.00 89.44 189 PHE A N 1
ATOM 1330 C CA . PHE A 1 189 ? -5.335 -11.623 18.550 1.00 89.44 189 PHE A CA 1
ATOM 1331 C C . PHE A 1 189 ? -3.920 -11.366 19.095 1.00 89.44 189 PHE A C 1
ATOM 1333 O O . PHE A 1 189 ? -2.971 -11.446 18.320 1.00 89.44 189 PHE A O 1
ATOM 1340 N N . VAL A 1 190 ? -3.740 -11.129 20.400 1.00 95.25 190 VAL A N 1
ATOM 1341 C CA . VAL A 1 190 ? -2.427 -10.844 21.007 1.00 95.25 190 VAL A CA 1
ATOM 1342 C C . VAL A 1 190 ? -1.446 -12.016 20.812 1.00 95.25 190 VAL A C 1
ATOM 1344 O O . VAL A 1 190 ? -0.375 -11.774 20.260 1.00 95.25 190 VAL A O 1
ATOM 1347 N N . PRO A 1 191 ? -1.795 -13.296 21.071 1.00 94.81 191 PRO A N 1
ATOM 1348 C CA . PRO A 1 191 ? -0.914 -14.434 20.760 1.00 94.81 191 PRO A CA 1
ATOM 1349 C C . PRO A 1 191 ? -0.683 -14.707 19.260 1.00 94.81 191 PRO A C 1
ATOM 1351 O O . PRO A 1 191 ? 0.142 -15.555 18.907 1.00 94.81 191 PRO A O 1
ATOM 1354 N N . ARG A 1 192 ? -1.433 -14.059 18.354 1.00 92.38 192 ARG A N 1
ATOM 1355 C CA . ARG A 1 192 ? -1.175 -14.107 16.902 1.00 92.38 192 ARG A CA 1
ATOM 1356 C C . ARG A 1 192 ? -0.185 -13.012 16.508 1.00 92.38 192 ARG A C 1
ATOM 1358 O O . ARG A 1 192 ? 0.852 -13.323 15.937 1.00 92.38 192 ARG A O 1
ATOM 1365 N N . LEU A 1 193 ? -0.454 -11.770 16.909 1.00 95.06 193 LEU A N 1
ATOM 1366 C CA . LEU A 1 193 ? 0.437 -10.624 16.700 1.00 95.06 193 LEU A CA 1
ATOM 1367 C C . LEU A 1 193 ? 1.809 -10.829 17.365 1.00 95.06 193 LEU A C 1
ATOM 1369 O O . LEU A 1 193 ? 2.823 -10.502 16.764 1.00 95.06 193 LEU A O 1
ATOM 1373 N N . ARG A 1 194 ? 1.866 -11.441 18.557 1.00 97.62 194 ARG A N 1
ATOM 1374 C CA . ARG A 1 194 ? 3.129 -11.765 19.244 1.00 97.62 194 ARG A CA 1
ATOM 1375 C C . ARG A 1 194 ? 3.997 -12.739 18.445 1.00 97.62 194 ARG A C 1
ATOM 1377 O O . ARG A 1 194 ? 5.212 -12.606 18.468 1.00 97.62 194 ARG A O 1
ATOM 1384 N N . ARG A 1 195 ? 3.389 -13.700 17.734 1.00 94.50 195 ARG A N 1
ATOM 1385 C CA . ARG A 1 195 ? 4.127 -14.599 16.829 1.00 94.50 195 ARG A CA 1
ATOM 1386 C C . ARG A 1 195 ? 4.691 -13.827 15.643 1.00 94.50 195 ARG A C 1
ATOM 1388 O O . ARG A 1 195 ? 5.891 -13.876 15.446 1.00 94.50 195 ARG A O 1
ATOM 1395 N N . ILE A 1 196 ? 3.876 -12.991 14.995 1.00 92.88 196 ILE A N 1
ATOM 1396 C CA . ILE A 1 196 ? 4.343 -12.094 13.924 1.00 92.88 196 ILE A CA 1
ATOM 1397 C C . ILE A 1 196 ? 5.530 -11.238 14.410 1.00 92.88 196 ILE A C 1
ATOM 1399 O O . ILE A 1 196 ? 6.555 -11.190 13.748 1.00 92.88 196 ILE A O 1
ATOM 1403 N N . PHE A 1 197 ? 5.472 -10.624 15.596 1.00 96.44 197 PHE A N 1
ATOM 1404 C CA . PHE A 1 197 ? 6.612 -9.856 16.122 1.00 96.44 197 PHE A CA 1
ATOM 1405 C C . PHE A 1 197 ? 7.835 -10.699 16.524 1.00 96.44 197 PHE A C 1
ATOM 1407 O O . PHE A 1 197 ? 8.938 -10.157 16.576 1.00 96.44 197 PHE A O 1
ATOM 1414 N N . ALA A 1 198 ? 7.671 -11.996 16.801 1.00 95.12 198 ALA A N 1
ATOM 1415 C CA . ALA A 1 198 ? 8.786 -12.918 17.015 1.00 95.12 198 ALA A CA 1
ATOM 1416 C C . ALA A 1 198 ? 9.436 -13.353 15.688 1.00 95.12 198 ALA A C 1
ATOM 1418 O O . ALA A 1 198 ? 10.658 -13.462 15.625 1.00 95.12 198 ALA A O 1
ATOM 1419 N N . ASP A 1 199 ? 8.627 -13.542 14.642 1.00 93.88 199 ASP A N 1
ATOM 1420 C CA . ASP A 1 199 ? 9.070 -13.889 13.287 1.00 93.88 199 ASP A CA 1
ATOM 1421 C C . ASP A 1 199 ? 9.718 -12.677 12.569 1.00 93.88 199 ASP A C 1
ATOM 1423 O O . ASP A 1 199 ? 10.631 -12.844 11.764 1.00 93.88 199 ASP A O 1
ATOM 1427 N N . TYR A 1 200 ? 9.298 -11.449 12.913 1.00 93.19 200 TYR A N 1
ATOM 1428 C CA . TYR A 1 200 ? 9.742 -10.177 12.319 1.00 93.19 200 TYR A CA 1
ATOM 1429 C C . TYR A 1 200 ? 10.356 -9.212 13.367 1.00 93.19 200 TYR A C 1
ATOM 1431 O O . TYR A 1 200 ? 9.762 -8.176 13.706 1.00 93.19 200 TYR A O 1
ATOM 1439 N N . PRO A 1 201 ? 11.550 -9.523 13.918 1.00 95.50 201 PRO A N 1
ATOM 1440 C CA . PRO A 1 201 ? 12.132 -8.787 15.043 1.00 95.50 201 PRO A CA 1
ATOM 1441 C C . PRO A 1 201 ? 12.565 -7.352 14.700 1.00 95.50 201 PRO A C 1
ATOM 1443 O O . PRO A 1 201 ? 12.494 -6.480 15.567 1.00 95.50 201 PRO A O 1
ATOM 1446 N N . GLU A 1 202 ? 12.977 -7.059 13.462 1.00 89.38 202 GLU A N 1
ATOM 1447 C CA . GLU A 1 202 ? 13.341 -5.694 13.042 1.00 89.38 202 GLU A CA 1
ATOM 1448 C C . GLU A 1 202 ? 12.124 -4.765 13.061 1.00 89.38 202 GLU A C 1
ATOM 1450 O O . GLU A 1 202 ? 12.143 -3.687 13.658 1.00 89.38 202 GLU A O 1
ATOM 1455 N N . GLN A 1 203 ? 11.018 -5.235 12.491 1.00 92.50 203 GLN A N 1
ATOM 1456 C CA . GLN A 1 203 ? 9.739 -4.542 12.460 1.00 92.50 203 GLN A CA 1
ATOM 1457 C C . GLN A 1 203 ? 9.213 -4.340 13.890 1.00 92.50 203 GLN A C 1
ATOM 1459 O O . GLN A 1 203 ? 8.806 -3.232 14.248 1.00 92.50 203 GLN A O 1
ATOM 1464 N N . ALA A 1 204 ? 9.316 -5.357 14.755 1.00 95.44 204 ALA A N 1
ATOM 1465 C CA . ALA A 1 204 ? 8.980 -5.242 16.176 1.00 95.44 204 ALA A CA 1
ATOM 1466 C C . ALA A 1 204 ? 9.819 -4.168 16.902 1.00 95.44 204 ALA A C 1
ATOM 1468 O O . ALA A 1 204 ? 9.278 -3.394 17.704 1.00 95.44 204 ALA A O 1
ATOM 1469 N N . ARG A 1 205 ? 11.125 -4.060 16.601 1.00 94.12 205 ARG A N 1
ATOM 1470 C CA . ARG A 1 205 ? 12.000 -2.996 17.130 1.00 94.12 205 ARG A CA 1
ATOM 1471 C C . ARG A 1 205 ? 11.564 -1.611 16.645 1.00 94.12 205 ARG A C 1
ATOM 1473 O O . ARG A 1 205 ? 11.456 -0.703 17.473 1.00 94.12 205 ARG A O 1
ATOM 1480 N N . THR A 1 206 ? 11.247 -1.452 15.361 1.00 91.12 206 THR A N 1
ATOM 1481 C CA . THR A 1 206 ? 10.770 -0.185 14.776 1.00 91.12 206 THR A CA 1
ATOM 1482 C C . THR A 1 206 ? 9.446 0.273 15.390 1.00 91.12 206 THR A C 1
ATOM 1484 O O . THR A 1 206 ? 9.347 1.414 15.849 1.00 91.12 206 THR A O 1
ATOM 1487 N N . VAL A 1 207 ? 8.454 -0.619 15.504 1.00 94.00 207 VAL A N 1
ATOM 1488 C CA . VAL A 1 207 ? 7.160 -0.310 16.143 1.00 94.00 207 VAL A CA 1
ATOM 1489 C C . VAL A 1 207 ? 7.358 0.047 17.624 1.00 94.00 207 VAL A C 1
ATOM 1491 O O . VAL A 1 207 ? 6.829 1.056 18.093 1.00 94.00 207 VAL A O 1
ATOM 1494 N N . THR A 1 208 ? 8.199 -0.697 18.352 1.00 97.19 208 THR A N 1
ATOM 1495 C CA . THR A 1 208 ? 8.554 -0.379 19.750 1.00 97.19 208 THR A CA 1
ATOM 1496 C C . THR A 1 208 ? 9.208 1.002 19.881 1.00 97.19 208 THR A C 1
ATOM 1498 O O . THR A 1 208 ? 8.900 1.748 20.813 1.00 97.19 208 THR A O 1
ATOM 1501 N N . ALA A 1 209 ? 10.100 1.376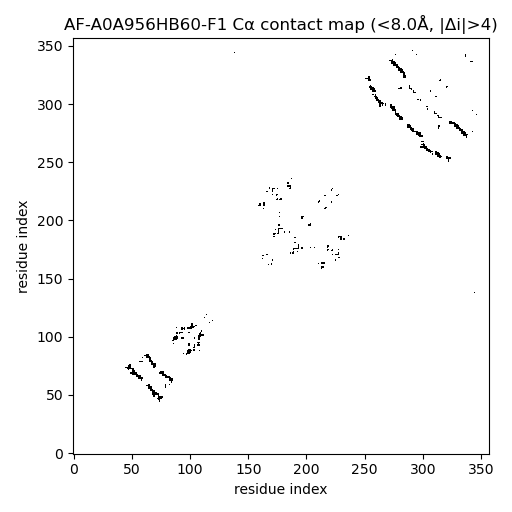 18.960 1.00 94.31 209 ALA A N 1
ATOM 1502 C CA . ALA A 1 209 ? 10.759 2.681 18.957 1.00 94.31 209 ALA A CA 1
ATOM 1503 C C . ALA A 1 209 ? 9.784 3.828 18.634 1.00 94.31 209 ALA A C 1
ATOM 1505 O O . ALA A 1 209 ? 9.844 4.881 19.273 1.00 94.31 209 ALA A O 1
ATOM 1506 N N . ALA A 1 210 ? 8.856 3.630 17.692 1.00 91.69 210 ALA A N 1
ATOM 1507 C CA . ALA A 1 210 ? 7.792 4.588 17.392 1.00 91.69 210 ALA A CA 1
ATOM 1508 C C . ALA A 1 210 ? 6.885 4.824 18.613 1.00 91.69 210 ALA A C 1
ATOM 1510 O O . ALA A 1 210 ? 6.722 5.965 19.045 1.00 91.69 210 ALA A O 1
ATOM 1511 N N . LEU A 1 211 ? 6.392 3.752 19.241 1.00 96.81 211 LEU A N 1
ATOM 1512 C CA . LEU A 1 211 ? 5.549 3.826 20.438 1.00 96.81 211 LEU A CA 1
ATOM 1513 C C . LEU A 1 211 ? 6.275 4.464 21.634 1.00 96.81 211 LEU A C 1
ATOM 1515 O O . LEU A 1 211 ? 5.691 5.270 22.359 1.00 96.81 211 LEU A O 1
ATOM 1519 N N . ARG A 1 212 ? 7.572 4.178 21.826 1.00 97.12 212 ARG A N 1
ATOM 1520 C CA . ARG A 1 212 ? 8.402 4.853 22.843 1.00 97.12 212 ARG A CA 1
ATOM 1521 C C . ARG A 1 212 ? 8.500 6.358 22.609 1.00 97.12 212 ARG A C 1
ATOM 1523 O O . ARG A 1 212 ? 8.325 7.113 23.562 1.00 97.12 212 ARG A O 1
ATOM 1530 N N . ARG A 1 213 ? 8.731 6.795 21.364 1.00 95.25 213 ARG A N 1
ATOM 1531 C CA . ARG A 1 213 ? 8.738 8.226 20.994 1.00 95.25 213 ARG A CA 1
ATOM 1532 C C . ARG A 1 213 ? 7.372 8.891 21.208 1.00 95.25 213 ARG A C 1
ATOM 1534 O O . ARG A 1 213 ? 7.335 10.072 21.527 1.00 95.25 213 ARG A O 1
ATOM 1541 N N . ALA A 1 214 ? 6.285 8.127 21.110 1.00 95.19 214 ALA A N 1
ATOM 1542 C CA . ALA A 1 214 ? 4.920 8.555 21.418 1.00 95.19 214 ALA A CA 1
ATOM 1543 C C . ALA A 1 214 ? 4.528 8.456 22.913 1.00 95.19 214 ALA A C 1
ATOM 1545 O O . ALA A 1 214 ? 3.368 8.651 23.263 1.00 95.19 214 ALA A O 1
ATOM 1546 N N . GLY A 1 215 ? 5.474 8.169 23.818 1.00 96.88 215 GLY A N 1
ATOM 1547 C CA . GLY A 1 215 ? 5.236 8.197 25.267 1.00 96.88 215 GLY A CA 1
ATOM 1548 C C . GLY A 1 215 ? 4.739 6.887 25.893 1.00 96.88 215 GLY A C 1
ATOM 1549 O O . GLY A 1 215 ? 4.325 6.899 27.050 1.00 96.88 215 GLY A O 1
ATOM 1550 N N . MET A 1 216 ? 4.815 5.752 25.184 1.00 97.69 216 MET A N 1
ATOM 1551 C CA . MET A 1 216 ? 4.423 4.434 25.716 1.00 97.69 216 MET A CA 1
ATOM 1552 C C . MET A 1 216 ? 5.236 4.006 26.957 1.00 97.69 216 MET A C 1
ATOM 1554 O O . MET A 1 216 ? 4.690 3.399 27.873 1.00 97.69 216 MET A O 1
ATOM 1558 N N . GLY A 1 217 ? 6.542 4.291 27.000 1.00 97.19 217 GLY A N 1
ATOM 1559 C CA . GLY A 1 217 ? 7.445 3.740 28.022 1.00 97.19 217 GLY A CA 1
ATOM 1560 C C . GLY A 1 217 ? 7.889 2.304 27.701 1.00 97.19 217 GLY A C 1
ATOM 1561 O O . GLY A 1 217 ? 8.361 2.037 26.592 1.00 97.19 217 GLY A O 1
ATOM 1562 N N . SER A 1 218 ? 7.785 1.375 28.657 1.00 97.50 218 SER A N 1
ATOM 1563 C CA . SER A 1 218 ? 7.975 -0.060 28.390 1.00 97.50 218 SER A CA 1
ATOM 1564 C C . SER A 1 218 ? 6.631 -0.742 28.075 1.00 97.50 218 SER A C 1
ATOM 1566 O O . SER A 1 218 ? 5.603 -0.291 28.583 1.00 97.50 218 SER A O 1
ATOM 1568 N N . PRO A 1 219 ? 6.600 -1.828 27.273 1.00 97.69 219 PRO A N 1
ATOM 1569 C CA . PRO A 1 219 ? 5.357 -2.556 27.011 1.00 97.69 219 PRO A CA 1
ATOM 1570 C C . PRO A 1 219 ? 4.660 -3.043 28.289 1.00 97.69 219 PRO A C 1
ATOM 1572 O O . PRO A 1 219 ? 3.449 -2.885 28.421 1.00 97.69 219 PRO A O 1
ATOM 1575 N N . ALA A 1 220 ? 5.424 -3.545 29.265 1.00 96.81 220 ALA A N 1
ATOM 1576 C CA . ALA A 1 220 ? 4.894 -4.028 30.539 1.00 96.81 220 ALA A CA 1
ATOM 1577 C C . ALA A 1 220 ? 4.257 -2.902 31.380 1.00 96.81 220 ALA A C 1
ATOM 1579 O O . ALA A 1 220 ? 3.127 -3.050 31.850 1.00 96.81 220 ALA A O 1
ATOM 1580 N N . ASP A 1 221 ? 4.931 -1.752 31.519 1.00 97.31 221 ASP A N 1
ATOM 1581 C CA . ASP A 1 221 ? 4.384 -0.593 32.247 1.00 97.31 221 ASP A CA 1
ATOM 1582 C C . ASP A 1 221 ? 3.127 -0.045 31.557 1.00 97.31 221 ASP A C 1
ATOM 1584 O O . ASP A 1 221 ? 2.152 0.341 32.208 1.00 97.31 221 ASP A O 1
ATOM 1588 N N . TYR A 1 222 ? 3.130 -0.036 30.223 1.00 97.75 222 TYR A N 1
ATOM 1589 C CA . TYR A 1 222 ? 2.005 0.440 29.432 1.00 97.75 222 TYR A CA 1
ATOM 1590 C C . TYR A 1 222 ? 0.786 -0.478 29.550 1.00 97.75 222 TYR A C 1
ATOM 1592 O O . TYR A 1 222 ? -0.312 0.027 29.766 1.00 97.75 222 TYR A O 1
ATOM 1600 N N . ARG A 1 223 ? 0.957 -1.808 29.500 1.00 96.00 223 ARG A N 1
ATOM 1601 C CA . ARG A 1 223 ? -0.124 -2.774 29.783 1.00 96.00 223 ARG A CA 1
ATOM 1602 C C . ARG A 1 223 ? -0.664 -2.628 31.202 1.00 96.00 223 ARG A C 1
ATOM 1604 O O . ARG A 1 223 ? -1.872 -2.699 31.403 1.00 96.00 223 ARG A O 1
ATOM 1611 N N . ALA A 1 224 ? 0.204 -2.387 32.187 1.00 96.06 224 ALA A N 1
ATOM 1612 C CA . ALA A 1 224 ? -0.223 -2.153 33.566 1.00 96.06 224 ALA A CA 1
ATOM 1613 C C . ALA A 1 224 ? -1.074 -0.873 33.706 1.00 96.06 224 ALA A C 1
ATOM 1615 O O . ALA A 1 224 ? -2.019 -0.845 34.495 1.00 96.06 224 ALA A O 1
ATOM 1616 N N . ARG A 1 225 ? -0.775 0.171 32.919 1.00 97.62 225 ARG A N 1
ATOM 1617 C CA . ARG A 1 225 ? -1.545 1.427 32.865 1.00 97.62 225 ARG A CA 1
ATOM 1618 C C . ARG A 1 225 ? -2.823 1.324 32.022 1.00 97.62 225 ARG A C 1
ATOM 1620 O O . ARG A 1 225 ? -3.841 1.909 32.387 1.00 97.62 225 ARG A O 1
ATOM 1627 N N . PHE A 1 226 ? -2.768 0.607 30.905 1.00 97.25 226 PHE A N 1
ATOM 1628 C CA . PHE A 1 226 ? -3.831 0.469 29.911 1.00 97.25 226 PHE A CA 1
ATOM 1629 C C . PHE A 1 226 ? -4.060 -1.012 29.574 1.00 97.25 226 PHE A C 1
ATOM 1631 O O . PHE A 1 226 ? -3.711 -1.449 28.474 1.00 97.25 226 PHE A O 1
ATOM 1638 N N . PRO A 1 227 ? -4.657 -1.797 30.488 1.00 94.50 227 PRO A N 1
ATOM 1639 C CA . PRO A 1 227 ? -4.892 -3.212 30.241 1.00 94.50 227 PRO A CA 1
ATOM 1640 C C . PRO A 1 227 ? -5.781 -3.414 29.010 1.00 94.50 227 PRO A C 1
ATOM 1642 O O . PRO A 1 227 ? -6.754 -2.676 28.784 1.00 94.50 227 PRO A O 1
ATOM 1645 N N . GLU A 1 228 ? -5.442 -4.425 28.211 1.00 90.31 228 GLU A N 1
ATOM 1646 C CA . GLU A 1 228 ? -6.277 -4.892 27.113 1.00 90.31 228 GLU A CA 1
ATOM 1647 C C . GLU A 1 228 ? -7.678 -5.303 27.617 1.00 90.31 228 GLU A C 1
ATOM 1649 O O . GLU A 1 228 ? -7.807 -5.858 28.716 1.00 90.31 228 GLU A O 1
ATOM 1654 N N . PRO A 1 229 ? -8.760 -5.049 26.851 1.00 85.62 229 PRO A N 1
ATOM 1655 C CA . PRO A 1 229 ? -10.078 -5.540 27.221 1.00 85.62 229 PRO A CA 1
ATOM 1656 C C . PRO A 1 229 ? -10.080 -7.066 27.239 1.00 85.62 229 PRO A C 1
ATOM 1658 O O . PRO A 1 229 ? -9.870 -7.718 26.214 1.00 85.62 229 PRO A O 1
ATOM 1661 N N . ARG A 1 230 ? -10.351 -7.635 28.413 1.00 83.62 230 ARG A N 1
ATOM 1662 C CA . ARG A 1 230 ? -10.569 -9.072 28.556 1.00 83.62 230 ARG A CA 1
ATOM 1663 C C . ARG A 1 230 ? -11.900 -9.421 27.910 1.00 83.62 230 ARG A C 1
ATOM 1665 O O . ARG A 1 230 ? -12.942 -8.916 28.334 1.00 83.62 230 ARG A O 1
ATOM 1672 N N . LEU A 1 231 ? -11.874 -10.302 26.914 1.00 75.94 231 LEU A N 1
ATOM 1673 C CA . LEU A 1 231 ? -13.091 -11.003 26.522 1.00 75.94 231 LEU A CA 1
ATOM 1674 C C . LEU A 1 231 ? -13.497 -11.913 27.695 1.00 75.94 231 LEU A C 1
ATOM 1676 O O . LEU A 1 231 ? -12.619 -12.519 28.314 1.00 75.94 231 LEU A O 1
ATOM 1680 N N . PRO A 1 232 ? -14.791 -12.005 28.052 1.00 78.19 232 PRO A N 1
ATOM 1681 C CA . PRO A 1 232 ? -15.213 -12.888 29.132 1.00 78.19 232 PRO A CA 1
ATOM 1682 C C . PRO A 1 232 ? -14.828 -14.335 28.803 1.00 78.19 232 PRO A C 1
ATOM 1684 O O . PRO A 1 232 ? -14.980 -14.775 27.666 1.00 78.19 232 PRO A O 1
ATOM 1687 N N . ALA A 1 233 ? -14.319 -15.082 29.785 1.00 65.81 233 ALA A N 1
ATOM 1688 C CA . ALA A 1 233 ? -13.859 -16.453 29.572 1.00 65.81 233 ALA A CA 1
ATOM 1689 C C . ALA A 1 233 ? -14.983 -17.321 28.972 1.00 65.81 233 ALA A C 1
ATOM 1691 O O . ALA A 1 233 ? -16.072 -17.419 29.536 1.00 65.81 233 ALA A O 1
ATOM 1692 N N . GLY A 1 234 ? -14.725 -17.929 27.811 1.00 65.19 234 GLY A N 1
ATOM 1693 C CA . GLY A 1 234 ? -15.734 -18.663 27.036 1.00 65.19 234 GLY A CA 1
ATOM 1694 C C . GLY A 1 234 ? -16.426 -17.852 25.933 1.00 65.19 234 GLY A C 1
ATOM 1695 O O . GLY A 1 234 ? -17.080 -18.454 25.084 1.00 65.19 234 GLY A O 1
ATOM 1696 N N . ALA A 1 235 ? -16.214 -16.533 25.848 1.00 60.50 235 ALA A N 1
ATOM 1697 C CA . ALA A 1 235 ? -16.412 -15.791 24.606 1.00 60.50 235 ALA A CA 1
ATOM 1698 C C . ALA A 1 235 ? -15.308 -16.182 23.619 1.00 60.50 235 ALA A C 1
ATOM 1700 O O . ALA A 1 235 ? -14.323 -15.470 23.409 1.00 60.50 235 ALA A O 1
ATOM 1701 N N . ALA A 1 236 ? -15.498 -17.340 22.988 1.00 56.44 236 ALA A N 1
ATOM 1702 C CA . ALA A 1 236 ? -14.936 -17.551 21.674 1.00 56.44 236 ALA A CA 1
ATOM 1703 C C . ALA A 1 236 ? -15.292 -16.328 20.819 1.00 56.44 236 ALA A C 1
ATOM 1705 O O . ALA A 1 236 ? -16.435 -15.864 20.833 1.00 56.44 236 ALA A O 1
ATOM 1706 N N . LEU A 1 237 ? -14.342 -15.860 20.011 1.00 49.25 237 LEU A N 1
ATOM 1707 C CA . LEU A 1 237 ? -14.700 -15.181 18.775 1.00 49.25 237 LEU A CA 1
ATOM 1708 C C . LEU A 1 237 ? -15.328 -16.238 17.856 1.00 49.25 237 LEU A C 1
ATOM 1710 O O . LEU A 1 237 ? -14.727 -16.662 16.870 1.00 49.25 237 LEU A O 1
ATOM 1714 N N . THR A 1 238 ? -16.553 -16.660 18.186 1.00 45.69 238 THR A N 1
ATOM 1715 C CA . THR A 1 238 ? -17.545 -17.004 17.177 1.00 45.69 238 THR A CA 1
ATOM 1716 C C . THR A 1 238 ? -17.745 -15.735 16.372 1.00 45.69 238 THR A C 1
ATOM 1718 O O . THR A 1 238 ? -18.649 -14.940 16.634 1.00 45.69 238 THR A O 1
ATOM 1721 N N . LEU A 1 239 ? -16.852 -15.552 15.395 1.00 43.75 239 LEU A N 1
ATOM 1722 C CA . LEU A 1 239 ? -17.204 -14.889 14.154 1.00 43.75 239 LEU A CA 1
ATOM 1723 C C . LEU A 1 239 ? -18.596 -15.424 13.795 1.00 43.75 239 LEU A C 1
ATOM 1725 O O . LEU A 1 239 ? -18.775 -16.650 13.857 1.00 43.75 239 LEU A O 1
ATOM 1729 N N . PRO A 1 240 ? -19.586 -14.551 13.535 1.00 46.38 240 PRO A N 1
ATOM 1730 C CA . PRO A 1 240 ? -20.918 -15.017 13.180 1.00 46.38 240 PRO A CA 1
ATOM 1731 C C . PRO A 1 240 ? -20.758 -16.058 12.065 1.00 46.38 240 PRO A C 1
ATOM 1733 O O . PRO A 1 240 ? -19.948 -15.825 11.159 1.00 46.38 240 PRO A O 1
ATOM 1736 N N . PRO A 1 241 ? -21.416 -17.230 12.172 1.00 57.06 241 PRO A N 1
ATOM 1737 C CA . PRO A 1 241 ? -21.222 -18.305 11.208 1.00 57.06 241 PRO A CA 1
ATOM 1738 C C . PRO A 1 241 ? -21.409 -17.730 9.808 1.00 57.06 241 PRO A C 1
ATOM 1740 O O . PRO A 1 241 ? -22.343 -16.951 9.600 1.00 57.06 241 PRO A O 1
ATOM 1743 N N . ARG A 1 242 ? -20.490 -18.061 8.884 1.00 42.66 242 ARG A N 1
ATOM 1744 C CA . ARG A 1 242 ? -20.541 -17.576 7.497 1.00 42.66 242 ARG A CA 1
ATOM 1745 C C . ARG A 1 242 ? -21.974 -17.804 7.005 1.00 42.66 242 ARG A C 1
ATOM 1747 O O . ARG A 1 242 ? -22.405 -18.957 7.043 1.00 42.66 242 ARG A O 1
ATOM 1754 N N . PRO A 1 243 ? -22.729 -16.746 6.666 1.00 52.34 243 PRO A N 1
ATOM 1755 C CA . PRO A 1 243 ? -24.159 -16.894 6.451 1.00 52.34 243 PRO A CA 1
ATOM 1756 C C . PRO A 1 243 ? -24.379 -17.854 5.276 1.00 52.34 243 PRO A C 1
ATOM 1758 O O . PRO A 1 243 ? -23.682 -17.764 4.266 1.00 52.34 243 PRO A O 1
ATOM 1761 N N . GLU A 1 244 ? -25.298 -18.812 5.443 1.00 74.38 244 GLU A N 1
ATOM 1762 C CA . GLU A 1 244 ? -25.498 -19.931 4.497 1.00 74.38 244 GLU A CA 1
ATOM 1763 C C . GLU A 1 244 ? -25.907 -19.463 3.090 1.00 74.38 244 GLU A C 1
ATOM 1765 O O . GLU A 1 244 ? -25.723 -20.184 2.112 1.00 74.38 244 GLU A O 1
ATOM 1770 N N . ALA A 1 245 ? -26.408 -18.234 2.990 1.00 66.94 245 ALA A N 1
ATOM 1771 C CA . ALA A 1 245 ? -26.517 -17.465 1.763 1.00 66.94 245 ALA A CA 1
ATOM 1772 C C . ALA A 1 245 ? -25.968 -16.052 2.010 1.00 66.94 245 ALA A C 1
ATOM 1774 O O . ALA A 1 245 ? -25.984 -15.564 3.145 1.00 66.94 245 ALA A O 1
ATOM 1775 N N . ALA A 1 246 ? -25.546 -15.361 0.949 1.00 54.84 246 ALA A N 1
ATOM 1776 C CA . ALA A 1 246 ? -25.399 -13.911 1.017 1.00 54.84 246 ALA A CA 1
ATOM 1777 C C . ALA A 1 246 ? -26.735 -13.295 1.496 1.00 54.84 246 ALA A C 1
ATOM 1779 O O . ALA A 1 246 ? -27.793 -13.759 1.056 1.00 54.84 246 ALA A O 1
ATOM 1780 N N . PRO A 1 247 ? -26.724 -12.297 2.402 1.00 64.81 247 PRO A N 1
ATOM 1781 C CA . PRO A 1 247 ? -27.927 -11.558 2.764 1.00 64.81 247 PRO A CA 1
ATOM 1782 C C . PRO A 1 247 ? -28.717 -11.151 1.515 1.00 64.81 247 PRO A C 1
ATOM 1784 O O . PRO A 1 247 ? -28.146 -10.607 0.574 1.00 64.81 247 PRO A O 1
ATOM 1787 N N . GLY A 1 248 ? -30.034 -11.381 1.508 1.00 67.88 248 GLY A N 1
ATOM 1788 C CA . GLY A 1 248 ? -30.898 -11.099 0.347 1.00 67.88 248 GLY A CA 1
ATOM 1789 C C . GLY A 1 248 ? -31.033 -9.615 -0.027 1.00 67.88 248 GLY A C 1
ATOM 1790 O O . GLY A 1 248 ? -31.793 -9.286 -0.930 1.00 67.88 248 GLY A O 1
ATOM 1791 N N . GLU A 1 249 ? -30.313 -8.744 0.680 1.00 71.12 249 GLU A N 1
ATOM 1792 C CA . GLU A 1 249 ? -30.223 -7.293 0.504 1.00 71.12 249 GLU A CA 1
ATOM 1793 C C . GLU A 1 249 ? -28.748 -6.835 0.451 1.00 71.12 249 GLU A C 1
ATOM 1795 O O . GLU A 1 249 ? -28.418 -5.718 0.843 1.00 71.12 249 GLU A O 1
ATOM 1800 N N . CYS A 1 250 ? -27.824 -7.697 0.007 1.00 61.94 250 CYS A N 1
ATOM 1801 C CA . CYS A 1 250 ? -26.494 -7.235 -0.388 1.00 61.94 250 CYS A CA 1
ATOM 1802 C C . CYS A 1 250 ? -26.614 -6.264 -1.569 1.00 61.94 250 CYS A C 1
ATOM 1804 O O . CYS A 1 250 ? -27.232 -6.586 -2.582 1.00 61.94 250 CYS A O 1
ATOM 1806 N N . GLU A 1 251 ? -25.994 -5.093 -1.435 1.00 65.94 251 GLU A N 1
ATOM 1807 C CA . GLU A 1 251 ? -25.755 -4.188 -2.560 1.00 65.94 251 GLU A CA 1
ATOM 1808 C C . GLU A 1 251 ? -24.852 -4.858 -3.609 1.00 65.94 251 GLU A C 1
ATOM 1810 O O . GLU A 1 251 ? -24.113 -5.799 -3.295 1.00 65.94 251 GLU A O 1
ATOM 1815 N N . ASP A 1 252 ? -24.891 -4.351 -4.846 1.00 73.12 252 ASP A N 1
ATOM 1816 C CA . ASP A 1 252 ? -24.002 -4.798 -5.923 1.00 73.12 252 ASP A CA 1
ATOM 1817 C C . ASP A 1 252 ? -22.525 -4.761 -5.475 1.00 73.12 252 ASP A C 1
ATOM 1819 O O . ASP A 1 252 ? -22.131 -3.856 -4.730 1.00 73.12 252 ASP A O 1
ATOM 1823 N N . PRO A 1 253 ? -21.675 -5.708 -5.920 1.00 68.00 253 PRO A N 1
ATOM 1824 C CA . PRO A 1 253 ? -20.274 -5.759 -5.519 1.00 68.00 253 PRO A CA 1
ATOM 1825 C C . PRO A 1 253 ? -19.536 -4.480 -5.935 1.00 68.00 253 PRO A C 1
ATOM 1827 O O . PRO A 1 253 ? -19.342 -4.198 -7.117 1.00 68.00 253 PRO A O 1
ATOM 1830 N N . LYS A 1 254 ? -19.109 -3.701 -4.940 1.00 79.38 254 LYS A N 1
ATOM 1831 C CA . LYS A 1 254 ? -18.373 -2.448 -5.129 1.00 79.38 254 LYS A CA 1
ATOM 1832 C C . LYS A 1 254 ? -16.865 -2.719 -5.207 1.00 79.38 254 LYS A C 1
ATOM 1834 O O . LYS A 1 254 ? -16.331 -3.446 -4.370 1.00 79.38 254 LYS A O 1
ATOM 1839 N N . LEU A 1 255 ? -16.167 -2.097 -6.160 1.00 79.88 255 LEU A N 1
ATOM 1840 C CA . LEU A 1 255 ? -14.715 -2.240 -6.323 1.00 79.88 255 LEU A CA 1
ATOM 1841 C C . LEU A 1 255 ? -13.968 -1.044 -5.720 1.00 79.88 255 LEU A C 1
ATOM 1843 O O . LEU A 1 255 ? -14.386 0.104 -5.863 1.00 79.88 255 LEU A O 1
ATOM 1847 N N . ARG A 1 256 ? -12.816 -1.312 -5.101 1.00 82.69 256 ARG A N 1
ATOM 1848 C CA . ARG A 1 256 ? -11.792 -0.310 -4.787 1.00 82.69 256 ARG A CA 1
ATOM 1849 C C . ARG A 1 256 ? -10.434 -0.877 -5.176 1.00 82.69 256 ARG A C 1
ATOM 1851 O O . ARG A 1 256 ? -10.030 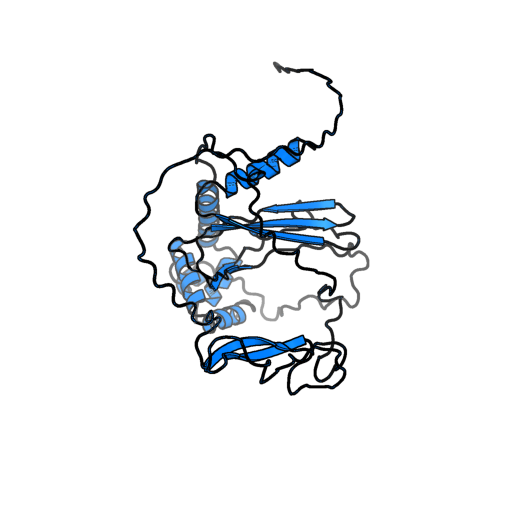-1.900 -4.627 1.00 82.69 256 ARG A O 1
ATOM 1858 N N . LEU A 1 257 ? -9.739 -0.209 -6.091 1.00 85.88 257 LEU A N 1
ATOM 1859 C CA . LEU A 1 257 ? -8.376 -0.574 -6.481 1.00 85.88 257 LEU A CA 1
ATOM 1860 C C . LEU A 1 257 ? -7.363 0.343 -5.810 1.00 85.88 257 LEU A C 1
ATOM 1862 O O . LEU A 1 257 ? -7.635 1.524 -5.576 1.00 85.88 257 LEU A O 1
ATOM 1866 N N . ARG A 1 258 ? -6.180 -0.206 -5.526 1.00 89.44 258 ARG A N 1
ATOM 1867 C CA . ARG A 1 258 ? -5.044 0.563 -5.026 1.00 89.44 258 ARG A CA 1
ATOM 1868 C C . ARG A 1 258 ? -3.737 0.127 -5.677 1.00 89.44 258 ARG A C 1
ATOM 1870 O O . ARG A 1 258 ? -3.516 -1.071 -5.846 1.00 89.44 258 ARG A O 1
ATOM 1877 N N . LEU A 1 259 ? -2.844 1.081 -5.909 1.00 90.31 259 LEU A N 1
ATOM 1878 C CA . LEU A 1 259 ? -1.421 0.805 -6.022 1.00 90.31 259 LEU A CA 1
ATOM 1879 C C . LEU A 1 259 ? -0.911 0.406 -4.631 1.00 90.31 259 LEU A C 1
ATOM 1881 O O . LEU A 1 259 ? -1.110 1.123 -3.648 1.00 90.31 259 LEU A O 1
ATOM 1885 N N . ALA A 1 260 ? -0.332 -0.788 -4.517 1.00 90.62 260 ALA A N 1
ATOM 1886 C CA . ALA A 1 260 ? 0.128 -1.308 -3.232 1.00 90.62 260 ALA A CA 1
ATOM 1887 C C . ALA A 1 260 ? 1.577 -0.919 -2.923 1.00 90.62 260 ALA A C 1
ATOM 1889 O O . ALA A 1 260 ? 1.901 -0.657 -1.763 1.00 90.62 260 ALA A O 1
ATOM 1890 N N . LYS A 1 261 ? 2.427 -0.922 -3.953 1.00 93.31 261 LYS A N 1
ATOM 1891 C CA . LYS A 1 261 ? 3.875 -0.756 -3.866 1.00 93.31 261 LYS A CA 1
ATOM 1892 C C . LYS A 1 261 ? 4.435 -0.362 -5.238 1.00 93.31 261 LYS A C 1
ATOM 1894 O O . LYS A 1 261 ? 3.880 -0.806 -6.240 1.00 93.31 261 LYS A O 1
ATOM 1899 N N . ILE A 1 262 ? 5.523 0.401 -5.262 1.00 92.19 262 ILE A N 1
ATOM 1900 C CA . ILE A 1 262 ? 6.436 0.549 -6.410 1.00 92.19 262 ILE A CA 1
ATOM 1901 C C . ILE A 1 262 ? 7.754 -0.141 -6.048 1.00 92.19 262 ILE A C 1
ATOM 1903 O O . ILE A 1 262 ? 8.161 -0.091 -4.887 1.00 92.19 262 ILE A O 1
ATOM 1907 N N . ILE A 1 263 ? 8.386 -0.788 -7.025 1.00 92.25 263 ILE A N 1
ATOM 1908 C CA . ILE A 1 263 ? 9.771 -1.272 -6.967 1.00 92.25 263 ILE A CA 1
ATOM 1909 C C . ILE A 1 263 ? 10.492 -0.602 -8.132 1.00 92.25 263 ILE A C 1
ATOM 1911 O O . ILE A 1 263 ? 9.938 -0.581 -9.232 1.00 92.25 263 ILE A O 1
ATOM 1915 N N . VAL A 1 264 ? 11.673 -0.042 -7.891 1.00 90.62 264 VAL A N 1
ATOM 1916 C CA . VAL A 1 264 ? 12.475 0.586 -8.948 1.00 90.62 264 VAL A CA 1
ATOM 1917 C C . VAL A 1 264 ? 13.331 -0.468 -9.633 1.00 90.62 264 VAL A C 1
ATOM 1919 O O . VAL A 1 264 ? 13.950 -1.300 -8.969 1.00 90.62 264 VAL A O 1
ATOM 1922 N N . HIS A 1 265 ? 13.365 -0.419 -10.959 1.00 88.62 265 HIS A N 1
ATOM 1923 C CA . HIS A 1 265 ? 14.265 -1.202 -11.791 1.00 88.62 265 HIS A CA 1
ATOM 1924 C C . HIS A 1 265 ? 14.930 -0.235 -12.759 1.00 88.62 265 HIS A C 1
ATOM 1926 O O . HIS A 1 265 ? 14.311 0.179 -13.733 1.00 88.62 265 HIS A O 1
ATOM 1932 N N . ASP A 1 266 ? 16.158 0.147 -12.434 1.00 83.06 266 ASP A N 1
ATOM 1933 C CA . ASP A 1 266 ? 16.974 1.055 -13.234 1.00 83.06 266 ASP A CA 1
ATOM 1934 C C . ASP A 1 266 ? 18.170 0.286 -13.823 1.00 83.06 266 ASP A C 1
ATOM 1936 O O . ASP A 1 266 ? 18.747 -0.601 -13.183 1.00 83.06 266 ASP A O 1
ATOM 1940 N N . GLU A 1 267 ? 18.507 0.588 -15.073 1.00 71.94 267 GLU A N 1
ATOM 1941 C CA . GLU A 1 267 ? 19.619 -0.019 -15.803 1.00 71.94 267 GLU A CA 1
ATOM 1942 C C . GLU A 1 267 ? 20.945 0.720 -15.566 1.00 71.94 267 GLU A C 1
ATOM 1944 O O . GLU A 1 267 ? 22.012 0.125 -15.743 1.00 71.94 267 GLU A O 1
ATOM 1949 N N . ALA A 1 268 ? 20.907 1.988 -15.139 1.00 73.19 268 ALA A N 1
ATOM 1950 C CA . ALA A 1 268 ? 22.095 2.813 -14.964 1.00 73.19 268 ALA A CA 1
ATOM 1951 C C . ALA A 1 268 ? 21.940 3.837 -13.826 1.00 73.19 268 ALA A C 1
ATOM 1953 O O . ALA A 1 268 ? 21.621 4.988 -14.098 1.00 73.19 268 ALA A O 1
ATOM 1954 N N . ASP A 1 269 ? 22.318 3.426 -12.605 1.00 65.69 269 ASP A N 1
ATOM 1955 C CA . ASP A 1 269 ? 22.406 4.238 -11.372 1.00 65.69 269 ASP A CA 1
ATOM 1956 C C . ASP A 1 269 ? 23.197 5.542 -11.610 1.00 65.69 269 ASP A C 1
ATOM 1958 O O . ASP A 1 269 ? 24.426 5.621 -11.447 1.00 65.69 269 ASP A O 1
ATOM 1962 N N . LEU A 1 270 ? 22.481 6.569 -12.072 1.00 69.00 270 LEU A N 1
ATOM 1963 C CA . LEU A 1 270 ? 22.953 7.940 -12.123 1.00 69.00 270 LEU A CA 1
ATOM 1964 C C . LEU A 1 270 ? 23.014 8.421 -10.674 1.00 69.00 270 LEU A C 1
ATOM 1966 O O . LEU A 1 270 ? 22.129 8.156 -9.881 1.00 69.00 270 LEU A O 1
ATOM 1970 N N . LEU A 1 271 ? 24.087 9.123 -10.304 1.00 64.38 271 LEU A N 1
ATOM 1971 C CA . LEU A 1 271 ? 24.499 9.332 -8.900 1.00 64.38 271 LEU A CA 1
ATOM 1972 C C . LEU A 1 271 ? 23.565 10.218 -8.034 1.00 64.38 271 LEU A C 1
ATOM 1974 O O . LEU A 1 271 ? 23.985 10.716 -6.980 1.00 64.38 271 LEU A O 1
ATOM 1978 N N . PHE A 1 272 ? 22.334 10.454 -8.473 1.00 67.50 272 PHE A N 1
ATOM 1979 C CA . PHE A 1 272 ? 21.289 11.201 -7.792 1.00 67.50 272 PHE A CA 1
ATOM 1980 C C . PHE A 1 272 ? 20.099 10.270 -7.559 1.00 67.50 272 PHE A C 1
ATOM 1982 O O . PHE A 1 272 ? 19.868 9.351 -8.319 1.00 67.50 272 PHE A O 1
ATOM 1989 N N . LYS A 1 273 ? 19.420 10.452 -6.427 1.00 72.19 273 LYS A N 1
ATOM 1990 C CA . LYS A 1 273 ? 18.368 9.539 -5.978 1.00 72.19 273 LYS A CA 1
ATOM 1991 C C . LYS A 1 273 ? 17.026 10.102 -6.417 1.00 72.19 273 LYS A C 1
ATOM 1993 O O . LYS A 1 273 ? 16.703 11.224 -6.002 1.00 72.19 273 LYS A O 1
ATOM 1998 N N . ASP A 1 274 ? 16.219 9.324 -7.121 1.00 82.81 274 ASP A N 1
ATOM 1999 C CA . ASP A 1 274 ? 15.082 9.907 -7.829 1.00 82.81 274 ASP A CA 1
ATOM 2000 C C . ASP A 1 274 ? 13.757 9.762 -7.091 1.00 82.81 274 ASP A C 1
ATOM 2002 O O . ASP A 1 274 ? 13.480 8.799 -6.366 1.00 82.81 274 ASP A O 1
ATOM 2006 N N . THR A 1 275 ? 12.932 10.797 -7.228 1.00 90.38 275 THR A N 1
ATOM 2007 C CA . THR A 1 275 ? 11.618 10.865 -6.594 1.00 90.38 275 THR A CA 1
ATOM 2008 C C . THR A 1 275 ? 10.560 10.448 -7.600 1.00 90.38 275 THR A C 1
ATOM 2010 O O . THR A 1 275 ? 10.317 11.153 -8.573 1.00 90.38 275 THR A O 1
ATOM 2013 N N . ILE A 1 276 ? 9.894 9.326 -7.343 1.00 91.69 276 ILE A N 1
ATOM 2014 C CA . ILE A 1 276 ? 8.910 8.753 -8.260 1.00 91.69 276 ILE A CA 1
ATOM 2015 C C . ILE A 1 276 ? 7.496 9.160 -7.842 1.00 91.69 276 ILE A C 1
ATOM 2017 O O . ILE A 1 276 ? 7.168 9.267 -6.657 1.00 91.69 276 ILE A O 1
ATOM 2021 N N . TYR A 1 277 ? 6.618 9.356 -8.818 1.00 93.38 277 TYR A N 1
ATOM 2022 C CA . TYR A 1 277 ? 5.172 9.426 -8.618 1.00 93.38 277 TYR A CA 1
ATOM 2023 C C . TYR A 1 277 ? 4.457 8.851 -9.840 1.00 93.38 277 TYR A C 1
ATOM 2025 O O . TYR A 1 277 ? 4.921 8.985 -10.965 1.00 93.38 277 TYR A O 1
ATOM 2033 N N . CYS A 1 278 ? 3.309 8.207 -9.639 1.00 93.62 278 CYS A N 1
ATOM 2034 C CA . CYS A 1 278 ? 2.541 7.615 -10.726 1.00 93.62 278 CYS A CA 1
ATOM 2035 C C . CYS A 1 278 ? 1.216 8.342 -10.940 1.00 93.62 278 CYS A C 1
ATOM 2037 O O . CYS A 1 278 ? 0.421 8.522 -10.012 1.00 93.62 278 CYS A O 1
ATOM 2039 N N . ALA A 1 279 ? 0.953 8.688 -12.194 1.00 93.75 279 ALA A N 1
ATOM 2040 C CA . ALA A 1 279 ? -0.362 9.027 -12.696 1.00 93.75 279 ALA A CA 1
ATOM 2041 C C . ALA A 1 279 ? -1.082 7.735 -13.090 1.00 93.75 279 ALA A C 1
ATOM 2043 O O . ALA A 1 279 ? -0.658 7.035 -14.005 1.00 93.75 279 ALA A O 1
ATOM 2044 N N . VAL A 1 280 ? -2.165 7.404 -12.394 1.00 93.38 280 VAL A N 1
ATOM 2045 C CA . VAL A 1 280 ? -2.999 6.237 -12.679 1.00 93.38 280 VAL A CA 1
ATOM 2046 C C . VAL A 1 280 ? -4.370 6.719 -13.128 1.00 93.38 280 VAL A C 1
ATOM 2048 O O . VAL A 1 280 ? -5.134 7.279 -12.341 1.00 93.38 280 VAL A O 1
ATOM 2051 N N . VAL A 1 281 ? -4.672 6.508 -14.404 1.00 92.19 281 VAL A N 1
ATOM 2052 C CA . VAL A 1 281 ? -5.979 6.752 -15.012 1.00 92.19 281 VAL A CA 1
ATOM 2053 C C . VAL A 1 281 ? -6.751 5.438 -15.016 1.00 92.19 281 VAL A C 1
ATOM 2055 O O . VAL A 1 281 ? -6.218 4.379 -15.344 1.00 92.19 281 VAL A O 1
ATOM 2058 N N . THR A 1 282 ? -8.014 5.496 -14.619 1.00 90.31 282 THR A N 1
ATOM 2059 C CA . THR A 1 282 ? -8.892 4.332 -14.500 1.00 90.31 282 THR A CA 1
ATOM 2060 C C . THR A 1 282 ? -10.224 4.642 -15.165 1.00 90.31 282 THR A C 1
ATOM 2062 O O . THR A 1 282 ? -10.884 5.604 -14.784 1.00 90.31 282 THR A O 1
ATOM 2065 N N . GLU A 1 283 ? -10.622 3.860 -16.168 1.00 89.56 283 GLU A N 1
ATOM 2066 C CA . GLU A 1 283 ? -11.784 4.144 -17.020 1.00 89.56 283 GLU A CA 1
ATOM 2067 C C . GLU A 1 283 ? -12.742 2.952 -17.089 1.00 89.56 283 GLU A C 1
ATOM 2069 O O . GLU A 1 283 ? -12.342 1.834 -17.411 1.00 89.56 283 GLU A O 1
ATOM 2074 N N . ALA A 1 284 ? -14.029 3.182 -16.834 1.00 88.88 284 ALA A N 1
ATOM 2075 C CA . ALA A 1 284 ? -15.101 2.204 -17.029 1.00 88.88 284 ALA A CA 1
ATOM 2076 C C . ALA A 1 284 ? -16.313 2.861 -17.707 1.00 88.88 284 ALA A C 1
ATOM 2078 O O . ALA A 1 284 ? -16.401 4.084 -17.811 1.00 88.88 284 ALA A O 1
ATOM 2079 N N . MET A 1 285 ? -17.332 2.077 -18.086 1.00 80.50 285 MET A N 1
ATOM 2080 C CA . MET A 1 285 ? -18.557 2.638 -18.694 1.00 80.50 285 MET A CA 1
ATOM 2081 C C . MET A 1 285 ? -19.305 3.625 -17.776 1.00 80.50 285 MET A C 1
ATOM 2083 O O . MET A 1 285 ? -20.172 4.365 -18.235 1.00 80.50 285 MET A O 1
ATOM 2087 N N . THR A 1 286 ? -19.021 3.605 -16.471 1.00 81.38 286 THR A N 1
ATOM 2088 C CA . THR A 1 286 ? -19.580 4.518 -15.461 1.00 81.38 286 THR A CA 1
ATOM 2089 C C . THR A 1 286 ? -18.852 5.855 -15.332 1.00 81.38 286 THR A C 1
ATOM 2091 O O . THR A 1 286 ? -19.401 6.749 -14.694 1.00 81.38 286 THR A O 1
ATOM 2094 N N . GLY A 1 287 ? -17.654 6.002 -15.901 1.00 84.38 287 GLY A N 1
ATOM 2095 C CA . GLY A 1 287 ? -16.820 7.198 -15.777 1.00 84.38 287 GLY A CA 1
ATOM 2096 C C . GLY A 1 287 ? -15.333 6.867 -15.663 1.00 84.38 287 GLY A C 1
ATOM 2097 O O . GLY A 1 287 ? -14.951 5.696 -15.641 1.00 84.38 287 GLY A O 1
ATOM 2098 N N . ALA A 1 288 ? -14.519 7.916 -15.560 1.00 86.50 288 ALA A N 1
ATOM 2099 C CA . ALA A 1 288 ? -13.081 7.825 -15.352 1.00 86.50 288 ALA A CA 1
ATOM 2100 C C . ALA A 1 288 ? -12.668 8.500 -14.032 1.00 86.50 288 ALA A C 1
ATOM 2102 O O . ALA A 1 288 ? -13.215 9.543 -13.669 1.00 86.50 288 ALA A O 1
ATOM 2103 N N . GLU A 1 289 ? -11.695 7.919 -13.332 1.00 88.56 289 GLU A N 1
ATOM 2104 C CA . GLU A 1 289 ? -10.985 8.533 -12.207 1.00 88.56 289 GLU A CA 1
ATOM 2105 C C . GLU A 1 289 ? -9.491 8.623 -12.559 1.00 88.56 289 GLU A C 1
ATOM 2107 O O . GLU A 1 289 ? -8.883 7.637 -12.981 1.00 88.56 289 GLU A O 1
ATOM 2112 N N . ILE A 1 290 ? -8.887 9.799 -12.365 1.00 89.19 290 ILE A N 1
ATOM 2113 C CA . ILE A 1 290 ? -7.431 9.981 -12.382 1.00 89.19 290 ILE A CA 1
ATOM 2114 C C . ILE A 1 290 ? -6.924 10.095 -10.942 1.00 89.19 290 ILE A C 1
ATOM 2116 O O . ILE A 1 290 ? -7.534 10.751 -10.092 1.00 89.19 290 ILE A O 1
ATOM 2120 N N . ARG A 1 291 ? -5.802 9.442 -10.653 1.00 90.75 291 ARG A N 1
ATOM 2121 C CA . ARG A 1 291 ? -5.052 9.569 -9.405 1.00 90.75 291 ARG A CA 1
ATOM 2122 C C . ARG A 1 291 ? -3.623 9.951 -9.734 1.00 90.75 291 ARG A C 1
ATOM 2124 O O . ARG A 1 291 ? -2.996 9.278 -10.538 1.00 90.75 291 ARG A O 1
ATOM 2131 N N . VAL A 1 292 ? -3.080 10.942 -9.041 1.00 92.00 292 VAL A N 1
ATOM 2132 C CA . VAL A 1 292 ? -1.625 11.069 -8.904 1.00 92.00 292 VAL A CA 1
ATOM 2133 C C . VAL A 1 292 ? -1.267 10.574 -7.509 1.00 92.00 292 VAL A C 1
ATOM 2135 O O . VAL A 1 292 ? -1.911 10.955 -6.524 1.00 92.00 292 VAL A O 1
ATOM 2138 N N . THR A 1 293 ? -0.319 9.647 -7.415 1.00 92.19 293 THR A N 1
ATOM 2139 C CA . THR A 1 293 ? 0.175 9.169 -6.119 1.00 92.19 293 THR A CA 1
ATOM 2140 C C . THR A 1 293 ? 0.955 10.278 -5.414 1.00 92.19 293 THR A C 1
ATOM 2142 O O . THR A 1 293 ? 1.500 11.158 -6.079 1.00 92.19 293 THR A O 1
ATOM 2145 N N . PRO A 1 2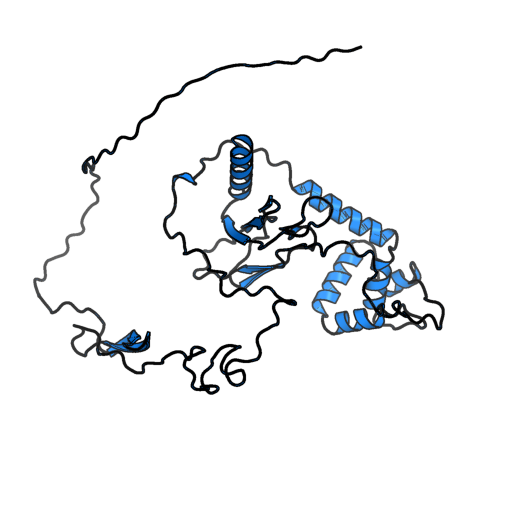94 ? 1.098 10.232 -4.079 1.00 90.44 294 PRO A N 1
ATOM 2146 C CA . PRO A 1 294 ? 2.169 10.973 -3.425 1.00 90.44 294 PRO A CA 1
ATOM 2147 C C . PRO A 1 294 ? 3.528 10.627 -4.045 1.00 90.44 294 PRO A C 1
ATOM 2149 O O . PRO A 1 294 ? 3.741 9.480 -4.462 1.00 90.44 294 PRO A O 1
ATOM 2152 N N . GLN A 1 295 ? 4.424 11.612 -4.053 1.00 92.62 295 GLN A N 1
ATOM 2153 C CA . GLN A 1 295 ? 5.848 11.409 -4.292 1.00 92.62 295 GLN A CA 1
ATOM 2154 C C . GLN A 1 295 ? 6.415 10.383 -3.303 1.00 92.62 295 GLN A C 1
ATOM 2156 O O . GLN A 1 295 ? 6.049 10.366 -2.120 1.00 92.62 295 GLN A O 1
ATOM 2161 N N . THR A 1 296 ? 7.315 9.533 -3.785 1.00 92.94 296 THR A N 1
ATOM 2162 C CA . THR A 1 296 ? 8.100 8.646 -2.929 1.00 92.94 296 THR A CA 1
ATOM 2163 C C . THR A 1 296 ? 9.131 9.447 -2.118 1.00 92.94 296 THR A C 1
ATOM 2165 O O . THR A 1 296 ? 9.302 10.652 -2.294 1.00 92.94 296 THR A O 1
ATOM 2168 N N . PHE A 1 297 ? 9.846 8.791 -1.199 1.00 89.88 297 PHE A N 1
ATOM 2169 C CA . PHE A 1 297 ? 11.196 9.274 -0.885 1.00 89.88 297 PHE A CA 1
ATOM 2170 C C . PHE A 1 297 ? 12.120 8.926 -2.060 1.00 89.88 297 PHE A C 1
ATOM 2172 O O . PHE A 1 297 ? 11.716 8.188 -2.952 1.00 89.88 297 PHE A O 1
ATOM 2179 N N . ALA A 1 298 ? 13.341 9.444 -2.068 1.00 90.12 298 ALA A N 1
ATOM 2180 C CA . ALA A 1 298 ? 14.275 9.180 -3.151 1.00 90.12 298 ALA A CA 1
ATOM 2181 C C . ALA A 1 298 ? 14.745 7.706 -3.142 1.00 90.12 298 ALA A C 1
ATOM 2183 O O . ALA A 1 298 ? 15.317 7.265 -2.136 1.00 90.12 298 ALA A O 1
ATOM 2184 N N . LEU A 1 299 ? 14.456 6.965 -4.216 1.00 89.25 299 LEU A N 1
ATOM 2185 C CA . LEU A 1 299 ? 14.649 5.511 -4.350 1.00 89.25 299 LEU A CA 1
ATOM 2186 C C . LEU A 1 299 ? 15.845 5.204 -5.261 1.00 89.25 299 LEU A C 1
ATOM 2188 O O . LEU A 1 299 ? 16.012 5.880 -6.267 1.00 89.25 299 LEU A O 1
ATOM 2192 N N . ASP A 1 300 ? 16.624 4.169 -4.934 1.00 88.88 300 ASP A N 1
ATOM 2193 C CA . ASP A 1 300 ? 17.651 3.607 -5.829 1.00 88.88 300 ASP A CA 1
ATOM 2194 C C . ASP A 1 300 ? 17.133 2.339 -6.541 1.00 88.88 300 ASP A C 1
ATOM 2196 O O . ASP A 1 300 ? 16.069 1.806 -6.213 1.00 88.88 300 ASP A O 1
ATOM 2200 N N . ASN A 1 301 ? 17.908 1.786 -7.478 1.00 89.69 301 ASN A N 1
ATOM 2201 C CA . ASN A 1 301 ? 17.596 0.507 -8.123 1.00 89.69 301 ASN A CA 1
ATOM 2202 C C . ASN A 1 301 ? 17.342 -0.626 -7.101 1.00 89.69 301 ASN A C 1
ATOM 2204 O O . ASN A 1 301 ? 18.194 -0.949 -6.269 1.00 89.69 301 ASN A O 1
ATOM 2208 N N . GLY A 1 302 ? 16.173 -1.264 -7.183 1.00 88.69 302 GLY A N 1
ATOM 2209 C CA . GLY A 1 302 ? 15.721 -2.305 -6.261 1.00 88.69 302 GLY A CA 1
ATOM 2210 C C . GLY A 1 302 ? 15.089 -1.802 -4.956 1.00 88.69 302 GLY A C 1
ATOM 2211 O O . GLY A 1 302 ? 14.550 -2.628 -4.212 1.00 88.69 302 GLY A O 1
ATOM 2212 N N . ASP A 1 303 ? 15.097 -0.493 -4.671 1.00 92.81 303 ASP A N 1
ATOM 221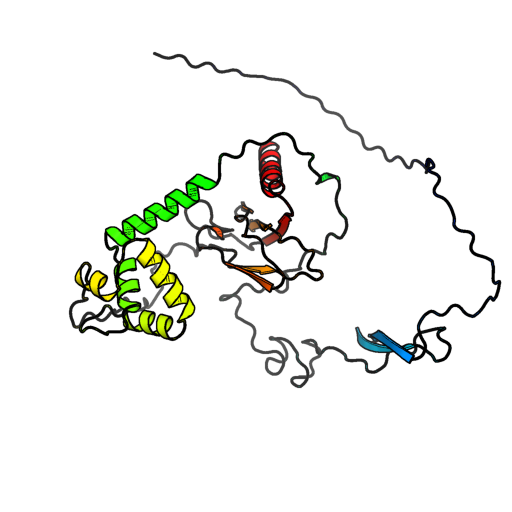3 C CA . ASP A 1 303 ? 14.335 0.067 -3.551 1.00 92.81 303 ASP A CA 1
ATOM 2214 C C . ASP A 1 303 ? 12.821 -0.019 -3.812 1.00 92.81 303 ASP A C 1
ATOM 2216 O O . ASP A 1 303 ? 12.334 -0.097 -4.945 1.00 92.81 303 ASP A O 1
ATOM 2220 N N . GLU A 1 304 ? 12.047 0.012 -2.723 1.00 94.19 304 GLU A N 1
ATOM 2221 C CA . GLU A 1 304 ? 10.590 -0.057 -2.767 1.00 94.19 304 GLU A CA 1
ATOM 2222 C C . GLU A 1 304 ? 9.904 1.037 -1.942 1.00 94.19 304 GLU A C 1
ATOM 2224 O O . GLU A 1 304 ? 10.306 1.364 -0.823 1.00 94.19 304 GLU A O 1
ATOM 2229 N N . TYR A 1 305 ? 8.783 1.540 -2.464 1.00 94.44 305 TYR A N 1
ATOM 2230 C CA . TYR A 1 305 ? 7.873 2.420 -1.733 1.00 94.44 305 TYR A CA 1
ATOM 2231 C C . TYR A 1 305 ? 6.512 1.749 -1.558 1.00 94.44 305 TYR A C 1
ATOM 2233 O O . TYR A 1 305 ? 5.825 1.439 -2.532 1.00 94.44 305 TYR A O 1
ATOM 2241 N N . VAL A 1 306 ? 6.098 1.535 -0.306 1.00 92.19 306 VAL A N 1
ATOM 2242 C CA . VAL A 1 306 ? 4.822 0.894 0.047 1.00 92.19 306 VAL A CA 1
ATOM 2243 C C . VAL A 1 306 ? 3.787 1.956 0.414 1.00 92.19 306 VAL A C 1
ATOM 2245 O O . VAL A 1 306 ? 3.895 2.599 1.458 1.00 92.19 306 VAL A O 1
ATOM 2248 N N . TYR A 1 307 ? 2.738 2.091 -0.398 1.00 88.69 307 TYR A N 1
ATOM 2249 C CA . TYR A 1 307 ? 1.643 3.026 -0.127 1.00 88.69 307 TYR A CA 1
ATOM 2250 C C . TYR A 1 307 ? 0.737 2.538 1.005 1.00 88.69 307 TYR A C 1
ATOM 2252 O O . TYR A 1 307 ? 0.365 1.355 1.072 1.00 88.69 307 TYR A O 1
ATOM 2260 N N . SER A 1 308 ? 0.278 3.466 1.852 1.00 84.38 308 SER A N 1
ATOM 2261 C CA . SER A 1 308 ? -0.808 3.162 2.782 1.00 84.38 308 SER A CA 1
ATOM 2262 C C . SER A 1 308 ? -2.112 2.839 2.039 1.00 84.38 308 SER A C 1
ATOM 2264 O O . SER A 1 308 ? -2.299 3.138 0.856 1.00 84.38 308 SER A O 1
ATOM 2266 N N . LEU A 1 309 ? -3.071 2.252 2.763 1.00 75.69 309 LEU A N 1
ATOM 2267 C CA . LEU A 1 309 ? -4.403 1.944 2.231 1.00 75.69 309 LEU A CA 1
ATOM 2268 C C . LEU A 1 309 ? -5.188 3.175 1.748 1.00 75.69 309 LEU A C 1
ATOM 2270 O O . LEU A 1 309 ? -6.158 2.987 1.021 1.00 75.69 309 LEU A O 1
ATOM 2274 N N . ALA A 1 310 ? -4.819 4.389 2.169 1.00 76.88 310 ALA A N 1
ATOM 2275 C CA . ALA A 1 310 ? -5.488 5.625 1.769 1.00 76.88 310 ALA A CA 1
ATOM 2276 C C . ALA A 1 310 ? -4.785 6.311 0.588 1.00 76.88 310 ALA A C 1
ATOM 2278 O O . ALA A 1 310 ? -5.449 6.780 -0.331 1.00 76.88 310 ALA A O 1
ATOM 2279 N N . GLU A 1 311 ? -3.451 6.352 0.593 1.00 80.75 311 GLU A N 1
ATOM 2280 C CA . GLU A 1 311 ? -2.659 7.066 -0.420 1.00 80.75 311 GLU A CA 1
ATOM 2281 C C . GLU A 1 311 ? -2.721 6.396 -1.790 1.00 80.75 311 GLU A C 1
ATOM 2283 O O . GLU A 1 311 ? -2.855 7.086 -2.803 1.00 80.75 311 GLU A O 1
ATOM 2288 N N . GLY A 1 312 ? -2.656 5.062 -1.798 1.00 82.25 312 GLY A N 1
ATOM 2289 C CA . GLY A 1 312 ? -2.592 4.266 -3.017 1.00 82.25 312 GLY A CA 1
ATOM 2290 C C . GLY A 1 312 ? -3.929 4.052 -3.726 1.00 82.25 312 GLY A C 1
ATOM 2291 O O . GLY A 1 312 ? -3.925 3.390 -4.753 1.00 82.25 312 GLY A O 1
ATOM 2292 N N . VAL A 1 313 ? -5.075 4.527 -3.213 1.00 85.38 313 VAL A N 1
ATOM 2293 C CA . VAL A 1 313 ? -6.385 4.289 -3.861 1.00 85.38 313 VAL A CA 1
ATOM 2294 C C . VAL A 1 313 ? -6.451 5.007 -5.208 1.00 85.38 313 VAL A C 1
ATOM 2296 O O . VAL A 1 313 ? -6.318 6.227 -5.256 1.00 85.38 313 VAL A O 1
ATOM 2299 N N . VAL A 1 314 ? -6.703 4.250 -6.280 1.00 86.56 314 VAL A N 1
ATOM 2300 C CA . VAL A 1 314 ? -6.780 4.768 -7.661 1.00 86.56 314 VAL A CA 1
ATOM 2301 C C . VAL A 1 314 ? -8.203 4.759 -8.227 1.00 86.56 314 VAL A C 1
ATOM 2303 O O . VAL A 1 314 ? -8.538 5.660 -8.985 1.00 86.56 314 VAL A O 1
ATOM 2306 N N . TRP A 1 315 ? -9.058 3.821 -7.789 1.00 87.12 315 TRP A N 1
ATOM 2307 C CA . TRP A 1 315 ? -10.481 3.744 -8.162 1.00 87.12 315 TRP A CA 1
ATOM 2308 C C . TRP A 1 315 ? -11.387 3.669 -6.931 1.00 87.12 315 TRP A C 1
ATOM 2310 O O . TRP A 1 315 ? -11.092 2.933 -5.978 1.00 87.12 315 TRP A O 1
ATOM 2320 N N . GLY A 1 316 ? -12.521 4.371 -6.966 1.00 83.06 316 GLY A N 1
ATOM 2321 C CA . GLY A 1 316 ? -13.434 4.499 -5.834 1.00 83.06 316 GLY A CA 1
ATOM 2322 C C . GLY A 1 316 ? -12.890 5.474 -4.789 1.00 83.06 316 GLY A C 1
ATOM 2323 O O . GLY A 1 316 ? -12.995 5.212 -3.579 1.00 83.06 316 GLY A O 1
ATOM 2324 N N . GLN A 1 317 ? -12.258 6.556 -5.264 1.00 70.25 317 GLN A N 1
ATOM 2325 C CA . GLN A 1 317 ? -11.676 7.623 -4.446 1.00 70.25 317 GLN A CA 1
ATOM 2326 C C . GLN A 1 317 ? -12.757 8.485 -3.774 1.00 70.25 317 GLN A C 1
ATOM 2328 O O . GLN A 1 317 ? -12.643 8.836 -2.597 1.00 70.25 317 GLN A O 1
ATOM 2333 N N . LEU A 1 318 ? -13.819 8.828 -4.511 1.00 63.72 318 LEU A N 1
ATOM 2334 C CA . LEU A 1 318 ? -14.816 9.818 -4.095 1.00 63.72 318 LEU A CA 1
ATOM 2335 C C . LEU A 1 318 ? -16.001 9.187 -3.347 1.00 63.72 318 LEU A C 1
ATOM 2337 O O . LEU A 1 318 ? -17.090 9.004 -3.884 1.00 63.72 318 LEU A O 1
ATOM 2341 N N . GLY A 1 319 ? -15.802 8.927 -2.053 1.00 71.62 319 GLY A N 1
ATOM 2342 C CA . GLY A 1 319 ? -16.874 8.542 -1.131 1.00 71.62 319 GLY A CA 1
ATOM 2343 C C . GLY A 1 319 ? -17.110 7.033 -1.063 1.00 71.62 319 GLY A C 1
ATOM 2344 O O . GLY A 1 319 ? -16.229 6.283 -0.630 1.00 71.62 319 GLY A O 1
ATOM 2345 N N . GLU A 1 320 ? -18.322 6.589 -1.405 1.00 71.94 320 GLU A N 1
ATOM 2346 C CA . GLU A 1 320 ? -18.635 5.160 -1.436 1.00 71.94 320 GLU A CA 1
ATOM 2347 C C . GLU A 1 320 ? -18.004 4.491 -2.666 1.00 71.94 320 GLU A C 1
ATOM 2349 O O . GLU A 1 320 ? -18.159 5.003 -3.774 1.00 71.94 320 GLU A O 1
ATOM 2354 N N . PRO A 1 321 ? -17.335 3.332 -2.505 1.00 76.06 321 PRO A N 1
ATOM 2355 C CA . PRO A 1 321 ? -16.846 2.546 -3.630 1.00 76.06 321 PRO A CA 1
ATOM 2356 C C . PRO A 1 321 ? -17.954 2.268 -4.655 1.00 76.06 321 PRO A C 1
ATOM 2358 O O . PRO A 1 321 ? -19.064 1.879 -4.291 1.00 76.06 321 PRO A O 1
ATOM 2361 N N . VAL A 1 322 ? -17.642 2.449 -5.937 1.00 75.69 322 VAL A N 1
ATOM 2362 C CA . VAL A 1 322 ? -18.571 2.258 -7.058 1.00 75.69 322 VAL A CA 1
ATOM 2363 C C . VAL A 1 322 ? -18.178 1.027 -7.864 1.00 75.69 322 VAL A C 1
ATOM 2365 O O . VAL A 1 322 ? -17.002 0.787 -8.141 1.00 75.69 322 VAL A O 1
ATOM 2368 N N . ALA A 1 323 ? -19.176 0.230 -8.245 1.00 81.38 323 ALA A N 1
ATOM 2369 C CA . ALA A 1 323 ? -18.984 -0.869 -9.180 1.00 81.38 323 ALA A CA 1
ATOM 2370 C C . ALA A 1 323 ? -18.673 -0.291 -10.577 1.00 81.38 323 ALA A C 1
ATOM 2372 O O . ALA A 1 323 ? -19.535 0.407 -11.126 1.00 81.38 323 ALA A O 1
ATOM 2373 N N . PRO A 1 324 ? -17.491 -0.553 -11.171 1.00 75.31 324 PRO A N 1
ATOM 2374 C CA . PRO A 1 324 ? -17.262 -0.229 -12.572 1.00 75.31 324 PRO A CA 1
ATOM 2375 C C . PRO A 1 324 ? -18.224 -1.079 -13.401 1.00 75.31 324 PRO A C 1
ATOM 2377 O O . PRO A 1 324 ? -18.196 -2.307 -13.340 1.00 75.31 324 PRO A O 1
ATOM 2380 N N . LYS A 1 325 ? -19.136 -0.442 -14.141 1.00 81.56 325 LYS A N 1
ATOM 2381 C CA . LYS A 1 325 ? -20.013 -1.201 -15.043 1.00 81.56 325 LYS A CA 1
ATOM 2382 C C . LYS A 1 325 ? -19.217 -1.568 -16.289 1.00 81.56 325 LYS A C 1
ATOM 2384 O O . LYS A 1 325 ? -18.691 -0.682 -16.958 1.00 81.56 325 LYS A O 1
ATOM 2389 N N . GLY A 1 326 ? -19.180 -2.860 -16.605 1.00 83.69 326 GLY A N 1
ATOM 2390 C CA . GLY A 1 326 ? -18.368 -3.390 -17.698 1.00 83.69 326 GLY A CA 1
ATOM 2391 C C . GLY A 1 326 ? -16.889 -3.496 -17.323 1.00 83.69 326 GLY A C 1
ATOM 2392 O O . GLY A 1 326 ? -16.541 -3.566 -16.146 1.00 83.69 326 GLY A O 1
ATOM 2393 N N . ASN A 1 327 ? -16.030 -3.528 -18.337 1.00 85.06 327 ASN A N 1
ATOM 2394 C CA . ASN A 1 327 ? -14.587 -3.627 -18.145 1.00 85.06 327 ASN A CA 1
ATOM 2395 C C . ASN A 1 327 ? -14.031 -2.315 -17.571 1.00 85.06 327 ASN A C 1
ATOM 2397 O O . ASN A 1 327 ? -14.500 -1.232 -17.928 1.00 85.06 327 ASN A O 1
ATOM 2401 N N . LEU A 1 328 ? -13.014 -2.432 -16.718 1.00 85.75 328 LEU A N 1
ATOM 2402 C CA . LEU A 1 328 ? -12.207 -1.315 -16.237 1.00 85.75 328 LEU A CA 1
ATOM 2403 C C . LEU A 1 328 ? -10.857 -1.351 -16.963 1.00 85.75 328 LEU A C 1
ATOM 2405 O O . LEU A 1 328 ? -10.115 -2.321 -16.820 1.00 85.75 328 LEU A O 1
ATOM 2409 N N . ALA A 1 329 ? -10.542 -0.306 -17.722 1.00 89.00 329 ALA A N 1
ATOM 2410 C CA . ALA A 1 329 ? -9.192 -0.049 -18.200 1.00 89.00 329 ALA A CA 1
ATOM 2411 C C . ALA A 1 329 ? -8.401 0.674 -17.102 1.00 89.00 329 ALA A C 1
ATOM 2413 O O . ALA A 1 329 ? -8.933 1.549 -16.414 1.00 89.00 329 ALA A O 1
ATOM 2414 N N . VAL A 1 330 ? -7.135 0.301 -16.927 1.00 90.62 330 VAL A N 1
ATOM 2415 C CA . VAL A 1 330 ? -6.211 0.948 -15.991 1.00 90.62 330 VAL A CA 1
ATOM 2416 C C . VAL A 1 330 ? -4.935 1.264 -16.752 1.00 90.62 330 VAL A C 1
ATOM 2418 O O . VAL A 1 330 ? -4.265 0.360 -17.242 1.00 90.62 330 VA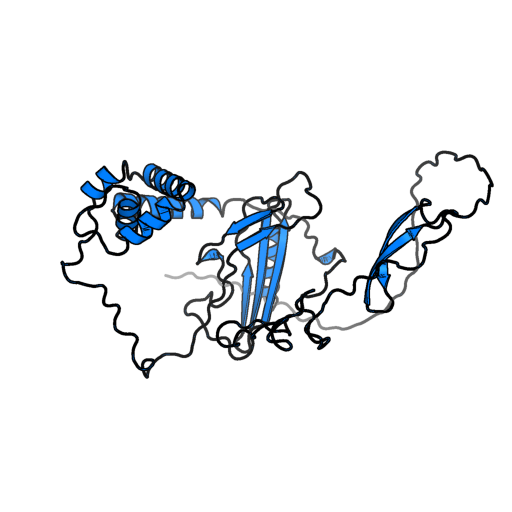L A O 1
ATOM 2421 N N . THR A 1 331 ? -4.601 2.544 -16.836 1.00 91.25 331 THR A N 1
ATOM 2422 C CA . THR A 1 331 ? -3.359 3.038 -17.428 1.00 91.25 331 THR A CA 1
ATOM 2423 C C . THR A 1 331 ? -2.554 3.694 -16.323 1.00 91.25 331 THR A C 1
ATOM 2425 O O . THR A 1 331 ? -3.077 4.527 -15.587 1.00 91.25 331 THR A O 1
ATOM 2428 N N . TYR A 1 332 ? -1.288 3.321 -16.190 1.00 90.88 332 TYR A N 1
ATOM 2429 C CA . TYR A 1 332 ? -0.361 3.954 -15.263 1.00 90.88 332 TYR A CA 1
ATOM 2430 C C . TYR A 1 332 ? 0.822 4.519 -16.043 1.00 90.88 332 TYR A C 1
ATOM 2432 O O . TYR A 1 332 ? 1.315 3.891 -16.975 1.00 90.88 332 TYR A O 1
ATOM 2440 N N . ASN A 1 333 ? 1.267 5.705 -15.650 1.00 92.06 333 ASN A N 1
ATOM 2441 C CA . ASN A 1 333 ? 2.530 6.285 -16.069 1.00 92.06 333 ASN A CA 1
ATOM 2442 C C . ASN A 1 333 ? 3.258 6.721 -14.796 1.00 92.06 333 ASN A C 1
ATOM 2444 O O . ASN A 1 333 ? 2.718 7.520 -14.029 1.00 92.06 333 ASN A O 1
ATOM 2448 N N . CYS A 1 334 ? 4.416 6.127 -14.531 1.00 91.25 334 CYS A N 1
ATOM 2449 C CA . CYS A 1 334 ? 5.244 6.454 -13.379 1.00 91.25 334 CYS A CA 1
ATOM 2450 C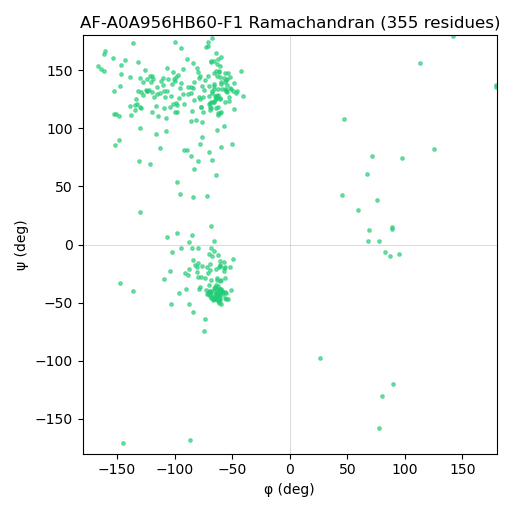 C . CYS A 1 334 ? 6.387 7.339 -13.856 1.00 91.25 334 CYS A C 1
ATOM 2452 O O . CYS A 1 334 ? 7.142 6.953 -14.741 1.00 91.25 334 CYS A O 1
ATOM 2454 N N . LEU A 1 335 ? 6.445 8.534 -13.285 1.00 90.94 335 LEU A N 1
ATOM 2455 C CA . LEU A 1 335 ? 7.343 9.604 -13.665 1.00 90.94 335 LEU A CA 1
ATOM 2456 C C . LEU A 1 335 ? 8.429 9.734 -12.605 1.00 90.94 335 LEU A C 1
ATOM 2458 O O . LEU A 1 335 ? 8.150 9.757 -11.401 1.00 90.94 335 LEU A O 1
ATOM 2462 N N . GLU A 1 336 ? 9.654 9.811 -13.092 1.00 88.94 336 GLU A N 1
ATOM 2463 C CA . GLU A 1 336 ? 10.844 10.178 -12.345 1.00 88.94 336 GLU A CA 1
ATOM 2464 C C . GLU A 1 336 ? 10.917 11.707 -12.215 1.00 88.94 336 GLU A C 1
ATOM 2466 O O . GLU A 1 336 ? 10.367 12.440 -13.044 1.00 88.94 336 GLU A O 1
ATOM 2471 N N . ALA A 1 337 ? 11.544 12.204 -11.150 1.00 85.81 337 ALA A N 1
ATOM 2472 C CA . ALA A 1 337 ? 11.815 13.626 -10.993 1.00 85.81 337 ALA A CA 1
ATOM 2473 C C . ALA A 1 337 ? 13.113 13.873 -10.220 1.00 85.81 337 ALA A C 1
ATOM 2475 O O . ALA A 1 337 ? 13.171 13.741 -8.993 1.00 85.81 337 ALA A O 1
ATOM 2476 N N . ASP A 1 338 ? 14.096 14.376 -10.960 1.00 78.94 338 ASP A N 1
ATOM 2477 C CA . ASP A 1 338 ? 15.427 14.822 -10.538 1.00 78.94 338 ASP A CA 1
ATOM 2478 C C . ASP A 1 338 ? 15.377 16.067 -9.615 1.00 78.94 338 ASP A C 1
ATOM 2480 O O . ASP A 1 338 ? 16.403 16.561 -9.134 1.00 78.94 338 ASP A O 1
ATOM 2484 N N . GLY A 1 339 ? 14.191 16.659 -9.407 1.00 77.12 339 GLY A N 1
ATOM 2485 C CA . GLY A 1 339 ? 14.035 17.973 -8.786 1.00 77.12 339 GLY A CA 1
ATOM 2486 C C . GLY A 1 339 ? 12.645 18.282 -8.221 1.00 77.12 339 GLY A C 1
ATOM 2487 O O . GLY A 1 339 ? 11.645 17.622 -8.491 1.00 77.12 339 GLY A O 1
ATOM 2488 N N . THR A 1 340 ? 12.579 19.349 -7.422 1.00 72.12 340 THR A N 1
ATOM 2489 C CA . THR A 1 340 ? 11.418 19.741 -6.598 1.00 72.12 340 THR A CA 1
ATOM 2490 C C . THR A 1 340 ? 10.357 20.554 -7.361 1.00 72.12 340 THR A C 1
ATOM 2492 O O . THR A 1 340 ? 9.898 21.573 -6.842 1.00 72.12 340 THR A O 1
ATOM 2495 N N . GLY A 1 341 ? 10.053 20.199 -8.613 1.00 83.12 341 GLY A N 1
ATOM 2496 C CA . GLY A 1 341 ? 9.133 20.985 -9.453 1.00 83.12 341 GLY A CA 1
ATOM 2497 C C . GLY A 1 341 ? 8.298 20.186 -10.450 1.00 83.12 341 GLY A C 1
ATOM 2498 O O . GLY A 1 341 ? 7.140 20.532 -10.667 1.00 83.12 341 GLY A O 1
ATOM 2499 N N . GLY A 1 342 ? 8.827 19.085 -10.998 1.00 85.44 342 GLY A N 1
ATOM 2500 C CA . GLY A 1 342 ? 8.115 18.307 -12.022 1.00 85.44 342 GLY A CA 1
ATOM 2501 C C . GLY A 1 342 ? 6.771 17.741 -11.543 1.00 85.44 342 GLY A C 1
ATOM 2502 O O . GLY A 1 342 ? 5.820 17.670 -12.314 1.00 85.44 342 GLY A O 1
ATOM 2503 N N . PHE A 1 343 ? 6.647 17.411 -10.253 1.00 86.94 343 PHE A N 1
ATOM 2504 C CA . PHE A 1 343 ? 5.386 16.954 -9.659 1.00 86.94 343 PHE A CA 1
ATOM 2505 C C . PHE A 1 343 ? 4.330 18.066 -9.598 1.00 86.94 343 PHE A C 1
ATOM 2507 O O . PHE A 1 343 ? 3.173 17.853 -9.962 1.00 86.94 343 PHE A O 1
ATOM 2514 N N . GLU A 1 344 ? 4.716 19.260 -9.152 1.00 89.56 344 GLU A N 1
ATOM 2515 C CA . GLU A 1 344 ? 3.857 20.440 -9.106 1.00 89.56 344 GLU A CA 1
ATOM 2516 C C . GLU A 1 344 ? 3.427 20.890 -10.510 1.00 89.56 344 GLU A C 1
ATOM 2518 O O . GLU A 1 344 ? 2.251 21.197 -10.714 1.00 89.56 344 GLU A O 1
ATOM 2523 N N . GLU A 1 345 ? 4.345 20.880 -11.478 1.00 86.56 345 GLU A N 1
ATOM 2524 C CA . GLU A 1 345 ? 4.072 21.190 -12.887 1.00 86.56 345 GLU A CA 1
ATOM 2525 C C . GLU A 1 345 ? 3.125 20.156 -13.512 1.00 86.56 345 GLU A C 1
ATOM 2527 O O . GLU A 1 345 ? 2.139 20.528 -14.150 1.00 86.56 345 GLU A O 1
ATOM 2532 N N . PHE A 1 346 ? 3.336 18.865 -13.241 1.00 86.69 346 PHE A N 1
ATOM 2533 C CA . PHE A 1 346 ? 2.450 17.789 -13.685 1.00 86.69 346 PHE A CA 1
ATOM 2534 C C . PHE A 1 346 ? 1.029 17.907 -13.104 1.00 86.69 346 PHE A C 1
ATOM 2536 O O . PHE A 1 346 ? 0.035 17.757 -13.823 1.00 86.69 346 PHE A O 1
ATOM 2543 N N . LEU A 1 347 ? 0.904 18.229 -11.811 1.00 86.06 347 LEU A N 1
ATOM 2544 C CA . LEU A 1 347 ? -0.391 18.517 -11.185 1.00 86.06 347 LEU A CA 1
ATOM 2545 C C . LEU A 1 347 ? -1.052 19.776 -11.766 1.00 86.06 347 LEU A C 1
ATOM 2547 O O . LEU A 1 347 ? -2.276 19.796 -11.921 1.00 86.06 347 LEU A O 1
ATOM 2551 N N . GLY A 1 348 ? -0.260 20.798 -12.101 1.00 87.31 348 GLY A N 1
ATOM 2552 C CA . GLY A 1 348 ? -0.713 21.998 -12.804 1.00 87.31 348 GLY A CA 1
ATOM 2553 C C . GLY A 1 348 ? -1.308 21.663 -14.170 1.00 87.31 348 GLY A C 1
ATOM 2554 O O . GLY A 1 348 ? -2.463 21.994 -14.423 1.00 87.31 348 GLY A O 1
ATOM 2555 N N . ALA A 1 349 ? -0.582 20.903 -14.992 1.00 86.31 349 ALA A N 1
ATOM 2556 C CA . ALA A 1 349 ? -1.021 20.485 -16.322 1.00 86.31 349 ALA A CA 1
ATOM 2557 C C . ALA A 1 349 ? -2.331 19.671 -16.297 1.00 86.31 349 ALA A C 1
ATOM 2559 O O . ALA A 1 349 ? -3.212 19.898 -17.128 1.00 86.31 349 ALA A O 1
ATOM 2560 N N . ILE A 1 350 ? -2.509 18.768 -15.320 1.00 82.19 350 ILE A N 1
ATOM 2561 C CA . ILE A 1 350 ? -3.794 18.071 -15.104 1.00 82.19 350 ILE A CA 1
ATOM 2562 C C . ILE A 1 350 ? -4.903 19.065 -14.729 1.00 82.19 350 ILE A C 1
ATOM 2564 O O . ILE A 1 350 ? -6.031 18.938 -15.206 1.00 82.19 350 ILE A O 1
ATOM 2568 N N . GLY A 1 351 ? -4.599 20.036 -13.864 1.00 83.56 351 GLY A N 1
ATOM 2569 C CA . GLY A 1 351 ? -5.539 21.070 -13.438 1.00 83.56 351 GLY A CA 1
ATOM 2570 C C . GLY A 1 351 ? -6.020 21.944 -14.595 1.00 83.56 351 GLY A C 1
ATOM 2571 O O . GLY A 1 351 ? -7.226 22.121 -14.756 1.00 83.56 351 GLY A O 1
ATOM 2572 N N . ASP A 1 352 ? -5.099 22.430 -15.423 1.00 85.38 352 ASP A N 1
ATOM 2573 C CA . ASP A 1 352 ? -5.398 23.281 -16.575 1.00 85.38 352 ASP A CA 1
ATOM 2574 C C . ASP A 1 352 ? -6.177 22.509 -17.651 1.00 85.38 352 ASP A C 1
ATOM 2576 O O . ASP A 1 352 ? -7.240 22.958 -18.087 1.00 85.38 352 ASP A O 1
ATOM 2580 N N . ALA A 1 353 ? -5.755 21.283 -17.986 1.00 77.56 353 ALA A N 1
ATOM 2581 C CA . ALA A 1 353 ? -6.485 20.419 -18.918 1.00 77.56 353 ALA A CA 1
ATOM 2582 C C . ALA A 1 353 ? -7.919 20.093 -18.446 1.00 77.56 353 ALA A C 1
ATOM 2584 O O . ALA A 1 353 ? -8.818 19.919 -19.269 1.00 77.56 353 ALA A O 1
ATOM 2585 N N . ALA A 1 354 ? -8.154 20.032 -17.130 1.00 75.94 354 ALA A N 1
ATOM 2586 C CA . ALA A 1 354 ? -9.485 19.839 -16.553 1.00 75.94 354 ALA A CA 1
ATOM 2587 C C . ALA A 1 354 ? -10.341 21.123 -16.509 1.00 75.94 354 ALA A C 1
ATOM 2589 O O . ALA A 1 354 ? -11.554 21.031 -16.312 1.00 75.94 354 ALA A O 1
ATOM 2590 N N . LEU A 1 355 ? -9.738 22.308 -16.663 1.00 79.44 355 LEU A N 1
ATOM 2591 C CA . LEU A 1 355 ? -10.436 23.599 -16.737 1.00 79.44 355 LEU A CA 1
ATOM 2592 C C . LEU A 1 355 ? -10.804 24.000 -18.175 1.00 79.44 355 LEU A C 1
ATOM 2594 O O . LEU A 1 355 ? -11.765 24.750 -18.356 1.00 79.44 355 LEU A O 1
ATOM 2598 N N . ASP A 1 356 ? -10.077 23.486 -19.168 1.00 74.81 356 ASP A N 1
ATOM 2599 C CA . ASP A 1 356 ? -10.302 23.740 -20.599 1.00 74.81 356 ASP A CA 1
ATOM 2600 C C . ASP A 1 356 ? -11.367 22.820 -21.254 1.00 74.81 356 ASP A C 1
ATOM 2602 O O . ASP A 1 356 ? -11.693 23.005 -22.433 1.00 74.81 356 ASP A O 1
ATOM 2606 N N . ALA A 1 357 ? -11.926 21.854 -20.508 1.00 55.75 357 ALA A N 1
ATOM 2607 C CA . ALA A 1 357 ? -12.879 20.828 -20.974 1.00 55.75 357 ALA A CA 1
ATOM 2608 C C . ALA A 1 357 ? -14.373 21.148 -20.715 1.00 55.75 357 ALA A C 1
ATOM 2610 O O . ALA A 1 357 ? -15.184 20.907 -21.644 1.00 55.75 357 ALA A O 1
#

Solvent-accessible surface area (backbone atoms only — not comparable to full-atom values): 22689 Å² total; per-residue (Å²): 134,90,87,84,85,85,86,85,87,89,82,79,94,82,85,84,88,80,92,77,93,76,90,79,81,93,81,87,83,90,77,93,78,85,81,78,91,76,82,87,71,92,70,85,61,82,70,66,72,43,60,55,70,39,76,43,80,34,78,32,101,83,75,15,48,19,42,20,42,21,32,87,80,9,63,45,70,46,73,66,34,81,63,42,61,74,54,54,56,76,75,78,64,74,46,56,94,68,42,38,52,26,69,72,36,48,79,38,22,22,80,64,79,59,63,89,82,47,85,81,55,96,82,71,73,77,77,76,80,78,89,65,86,57,74,90,72,67,77,81,91,82,85,88,80,95,80,70,72,73,59,58,60,56,52,57,54,49,54,54,28,52,41,49,69,69,50,37,70,69,52,28,45,53,36,53,18,71,30,87,73,85,62,87,69,61,44,85,60,28,78,50,50,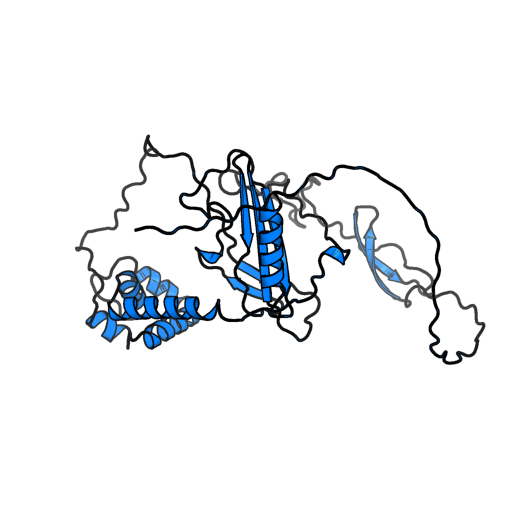27,47,54,38,66,78,36,52,68,60,41,50,52,53,51,52,52,42,36,76,32,67,43,68,50,45,65,62,33,39,74,74,39,62,64,74,61,60,61,92,85,62,67,86,70,62,77,73,80,63,96,55,78,66,97,78,66,72,80,78,55,42,70,45,59,53,58,62,51,71,41,85,64,94,70,90,56,101,68,64,35,30,38,31,36,43,32,40,34,38,27,79,76,50,70,38,76,27,72,43,70,68,49,70,65,44,52,72,70,35,72,48,75,45,53,91,72,61,21,43,38,38,45,72,81,72,70,53,48,55,62,47,73,69,71,50,76,48,74,48,77,42,79,31,97,54,101,46,59,66,62,52,51,53,45,54,54,51,52,59,65,71,77,110

Sequence (357 aa):
MRTIHRFSGLYSLILLTSLSLACGDDAAPGGDEVAPETIGDDSEGPVMICDPGSEQACTCDAGGTGTQTCLDDGTAWGPCGDCFIEPVCGDALCEDDKGEDCSSCEADCGPCLDCAEAPSCEAAAIPGIIDTHLESLDVLPEGGDMNGGAWAEVAARQDFVDRVVQGELGVRMVVAALDPVAVADEHPFVPRLRRIFADYPEQARTVTAALRRAGMGSPADYRARFPEPRLPAGAALTLPPRPEAAPGECEDPKLRLRLAKIIVHDEADLLFKDTIYCAVVTEAMTGAEIRVTPQTFALDNGDEYVYSLAEGVVWGQLGEPVAPKGNLAVTYNCLEADGTGGFEEFLGAIGDAALDA

pLDDT: mean 73.8, std 21.88, range [26.8, 97.81]

Mean predicted aligned error: 20.33 Å

Nearest PDB structures (foldseek):
  7p4l-assembly1_C  TM=8.191E-01  e=2.032E+00  metagenome
  7p4l-assembly1_A  TM=7.830E-01  e=2.292E+00  metagenome
  7p4l-assembly1_B  TM=7.941E-01  e=3.099E+00  metagenome

Radius of gyration: 31.66 Å; Cα contacts (8 Å, |Δi|>4): 401; chains: 1; bounding box: 78×75×81 Å

Secondary structure (DSSP, 8-state):
---------------------------------PPP-PPP--------SS-TT-EEEEE-TTS-EEEEEBPTTSSSB---EEEE----TTSSS--TTT---TTTTTTTT-PPPPTTT----TT-PPPPP--S--GGG-PPP------STHHHHHHHHHHHHHHHHHT-HHHHHHHHHH-SS--TT--TTHHHHHHHHHH-HHHHHHHHHHHHHTT---HHHHHHHSPPPPPPTT-----PPPPSS--TTPPP----EE--EEE---SS--SS-B--EEEEEEEETTEEEEEEPPP---B-TT-EEE--TTTTEEES-SSS--PPSS--EEEEEEE--SSSSHHHHHHHHHHHHHH--